Protein AF-A0A177WMD6-F1 (afdb_monomer_lite)

Structure (mmCIF, N/CA/C/O backbone):
data_AF-A0A177WMD6-F1
#
_entry.id   AF-A0A177WMD6-F1
#
loop_
_atom_site.group_PDB
_atom_site.id
_atom_site.type_symbol
_atom_site.label_atom_id
_atom_site.label_alt_id
_atom_site.label_comp_id
_atom_site.label_asym_id
_atom_site.label_entity_id
_atom_site.label_seq_id
_atom_site.pdbx_PDB_ins_code
_atom_site.Cartn_x
_atom_site.Cartn_y
_atom_site.Cartn_z
_atom_site.occupancy
_atom_site.B_iso_or_equiv
_atom_site.auth_seq_id
_atom_site.auth_comp_id
_atom_site.auth_asym_id
_atom_site.auth_atom_id
_atom_site.pdbx_PDB_model_num
ATOM 1 N N . MET A 1 1 ? -13.024 -10.983 -2.469 1.00 49.09 1 MET A N 1
ATOM 2 C CA . MET A 1 1 ? -13.766 -10.542 -3.675 1.00 49.09 1 MET A CA 1
ATOM 3 C C . MET A 1 1 ? -13.505 -11.535 -4.798 1.00 49.09 1 MET A C 1
ATOM 5 O O . MET A 1 1 ? -12.372 -11.980 -4.921 1.00 49.09 1 MET A O 1
ATOM 9 N N . LYS A 1 2 ? -14.526 -11.927 -5.572 1.00 46.75 2 LYS A N 1
ATOM 10 C CA . LYS A 1 2 ? -14.314 -12.697 -6.812 1.00 46.75 2 LYS A CA 1
ATOM 11 C C . LYS A 1 2 ? -13.627 -11.796 -7.847 1.00 46.75 2 LYS A C 1
ATOM 13 O O . LYS A 1 2 ? -13.802 -10.578 -7.788 1.00 46.75 2 LYS A O 1
ATOM 18 N N . GLU A 1 3 ? -12.845 -12.369 -8.758 1.00 55.56 3 GLU A N 1
ATOM 19 C CA . GLU A 1 3 ? -12.226 -11.603 -9.848 1.00 55.56 3 GLU A CA 1
ATOM 20 C C . GLU A 1 3 ? -13.311 -10.877 -10.658 1.00 55.56 3 GLU A C 1
ATOM 22 O O . GLU A 1 3 ? -14.312 -11.481 -11.033 1.00 55.56 3 GLU A O 1
ATOM 27 N N . GLY A 1 4 ? -13.154 -9.562 -10.843 1.00 63.62 4 GLY A N 1
ATOM 28 C CA . GLY A 1 4 ? -14.111 -8.710 -11.561 1.00 63.62 4 GLY A CA 1
ATOM 29 C C . GLY A 1 4 ? -15.148 -7.970 -10.704 1.00 63.62 4 GLY A C 1
ATOM 30 O O . GLY A 1 4 ? -15.787 -7.054 -11.217 1.00 63.62 4 GLY A O 1
ATOM 31 N N . ASN A 1 5 ? -15.297 -8.277 -9.408 1.00 78.19 5 ASN A N 1
ATOM 32 C CA . ASN A 1 5 ? -16.170 -7.480 -8.538 1.00 78.19 5 ASN A CA 1
ATOM 33 C C . ASN A 1 5 ? -15.537 -6.114 -8.247 1.00 78.19 5 ASN A C 1
ATOM 35 O O . ASN A 1 5 ? -14.421 -6.044 -7.729 1.00 78.19 5 ASN A O 1
ATOM 39 N N . LYS A 1 6 ? -16.281 -5.047 -8.551 1.00 85.94 6 LYS A N 1
ATOM 40 C CA . LYS A 1 6 ? -15.906 -3.662 -8.262 1.00 85.94 6 LYS A CA 1
ATOM 41 C C . LYS A 1 6 ? -16.641 -3.129 -7.036 1.00 85.94 6 LYS A C 1
ATOM 43 O O . LYS A 1 6 ? -17.746 -3.574 -6.733 1.00 85.94 6 LYS A O 1
ATOM 48 N N . THR A 1 7 ? -16.039 -2.156 -6.365 1.00 88.88 7 THR A N 1
ATOM 49 C CA . THR A 1 7 ? -16.688 -1.321 -5.346 1.00 88.88 7 THR A CA 1
ATOM 50 C C . THR A 1 7 ? -16.371 0.154 -5.607 1.00 88.88 7 THR A C 1
ATOM 52 O O . THR A 1 7 ? -15.474 0.452 -6.394 1.00 88.88 7 THR A O 1
ATOM 55 N N . ASN A 1 8 ? -17.119 1.060 -4.973 1.00 90.00 8 ASN A N 1
ATOM 56 C CA . ASN A 1 8 ? -17.054 2.510 -5.200 1.00 90.00 8 ASN A CA 1
ATOM 57 C C . ASN A 1 8 ? -16.850 3.310 -3.898 1.00 90.00 8 ASN A C 1
ATOM 59 O O . ASN A 1 8 ? -17.049 4.522 -3.884 1.00 90.00 8 ASN A O 1
ATOM 63 N N . THR A 1 9 ? -16.531 2.648 -2.784 1.00 88.00 9 THR A N 1
ATOM 64 C CA . THR A 1 9 ? -16.361 3.327 -1.494 1.00 88.00 9 THR A CA 1
ATOM 65 C C . THR A 1 9 ? -15.138 4.238 -1.534 1.00 88.00 9 THR A C 1
ATOM 67 O O . THR A 1 9 ? -14.037 3.797 -1.839 1.00 88.00 9 THR A O 1
ATOM 70 N N . PHE A 1 10 ? -15.304 5.508 -1.182 1.00 88.31 10 PHE A N 1
ATOM 71 C CA . PHE A 1 10 ? -14.168 6.402 -0.987 1.00 88.31 10 PHE A CA 1
ATOM 72 C C . PHE A 1 10 ? -13.636 6.231 0.440 1.00 88.31 10 PHE A C 1
ATOM 74 O O . PHE A 1 10 ? -14.252 6.700 1.396 1.00 88.31 10 PHE A O 1
ATOM 81 N N . CYS A 1 11 ? -12.530 5.507 0.602 1.00 86.56 11 CYS A N 1
ATOM 82 C CA . CYS A 1 11 ? -11.905 5.265 1.901 1.00 86.56 11 CYS A CA 1
ATOM 83 C C . CYS A 1 11 ? -10.399 5.017 1.767 1.00 86.56 11 CYS A C 1
ATOM 85 O O . CYS A 1 11 ? -9.949 4.471 0.761 1.00 86.56 11 CYS A O 1
ATOM 87 N N . GLY A 1 12 ? -9.651 5.360 2.815 1.00 84.75 12 GLY A N 1
ATOM 88 C CA . GLY A 1 12 ? -8.204 5.171 2.913 1.00 84.75 12 GLY A CA 1
ATOM 89 C C . GLY A 1 12 ? -7.499 6.438 3.389 1.00 84.75 12 GLY A C 1
ATOM 90 O O . GLY A 1 12 ? -8.099 7.512 3.445 1.00 84.75 12 GLY A O 1
ATOM 91 N N . THR A 1 13 ? -6.223 6.308 3.735 1.00 88.75 13 THR A N 1
ATOM 92 C CA . THR A 1 13 ? -5.382 7.454 4.091 1.00 88.75 13 THR A CA 1
ATOM 93 C C . THR A 1 13 ? -5.000 8.208 2.809 1.00 88.75 13 THR A C 1
ATOM 95 O O . THR A 1 13 ? -4.528 7.564 1.868 1.00 88.75 13 THR A O 1
ATOM 98 N N . PRO A 1 14 ? -5.201 9.540 2.731 1.00 91.38 14 PRO A N 1
ATOM 99 C CA . PRO A 1 14 ? -5.115 10.308 1.486 1.00 91.38 14 PRO A CA 1
ATOM 100 C C . PRO A 1 14 ? -3.868 10.071 0.622 1.00 91.38 14 PRO A C 1
ATOM 102 O O . PRO A 1 14 ? -3.990 9.981 -0.597 1.00 91.38 14 PRO A O 1
ATOM 105 N N . GLU A 1 15 ? -2.694 9.937 1.237 1.00 94.12 15 GLU A N 1
ATOM 106 C CA . GLU A 1 15 ? -1.408 9.751 0.546 1.00 94.12 15 GLU A CA 1
ATOM 107 C C . GLU A 1 15 ? -1.243 8.379 -0.131 1.00 94.12 15 GLU A C 1
ATOM 109 O O . GLU A 1 15 ? -0.452 8.244 -1.063 1.00 94.12 15 GLU A O 1
ATOM 114 N N . TYR A 1 16 ? -2.042 7.381 0.262 1.00 96.94 16 TYR A N 1
ATOM 115 C CA . TYR A 1 16 ? -1.990 6.012 -0.268 1.00 96.94 16 TYR A CA 1
ATOM 116 C C . TYR A 1 16 ? -3.111 5.689 -1.265 1.00 96.94 16 TYR A C 1
ATOM 118 O O . TYR A 1 16 ? -3.177 4.563 -1.771 1.00 96.94 16 TYR A O 1
ATOM 126 N N . LEU A 1 17 ? -4.008 6.643 -1.535 1.00 96.19 17 LEU A N 1
ATOM 127 C CA . LEU A 1 17 ? -5.160 6.436 -2.411 1.00 96.19 17 LEU A CA 1
ATOM 128 C C . LEU A 1 17 ? -4.738 6.289 -3.875 1.00 96.19 17 LEU A C 1
ATOM 130 O O . LEU A 1 17 ? -3.952 7.077 -4.404 1.00 96.19 17 LEU A O 1
ATOM 134 N N . ALA A 1 18 ? -5.316 5.292 -4.545 1.00 97.06 18 ALA A N 1
ATOM 135 C CA . ALA A 1 18 ? -5.116 5.076 -5.970 1.00 97.06 18 ALA A CA 1
ATOM 136 C C . ALA A 1 18 ? -5.887 6.113 -6.819 1.00 97.06 18 ALA A C 1
ATOM 138 O O . ALA A 1 18 ? -6.968 6.556 -6.410 1.00 97.06 18 ALA A O 1
ATOM 139 N N . PRO A 1 19 ? -5.399 6.464 -8.025 1.00 97.31 19 PRO A N 1
ATOM 140 C CA . PRO A 1 19 ? -6.033 7.441 -8.910 1.00 97.31 19 PRO A CA 1
ATOM 141 C C . PRO A 1 19 ? -7.500 7.131 -9.202 1.00 97.31 19 PRO A C 1
ATOM 143 O O . PRO A 1 19 ? -8.332 8.034 -9.167 1.00 97.31 19 PRO A O 1
ATOM 146 N N . GLU A 1 20 ? -7.831 5.857 -9.440 1.00 95.94 20 GLU A N 1
ATOM 147 C CA . GLU A 1 20 ? -9.196 5.416 -9.735 1.00 95.94 20 GLU A CA 1
ATOM 148 C C . GLU A 1 20 ? -10.169 5.630 -8.563 1.00 95.94 20 GLU A C 1
ATOM 150 O O . GLU A 1 20 ? -11.345 5.905 -8.794 1.00 95.94 20 GLU A O 1
ATOM 155 N N . VAL A 1 21 ? -9.682 5.584 -7.316 1.00 95.62 21 VAL A N 1
ATOM 156 C CA . VAL A 1 21 ? -10.492 5.869 -6.120 1.00 95.62 21 VAL A CA 1
ATOM 157 C C . VAL A 1 21 ? -10.782 7.368 -6.031 1.00 95.62 21 VAL A C 1
ATOM 159 O O . VAL A 1 21 ? -11.920 7.757 -5.777 1.00 95.62 21 VAL A O 1
ATOM 162 N N . LEU A 1 22 ? -9.781 8.214 -6.310 1.00 94.00 22 LEU A N 1
ATOM 163 C CA . LEU A 1 22 ? -9.916 9.677 -6.256 1.00 94.00 22 LEU A CA 1
ATOM 164 C C . LEU A 1 22 ? -10.934 10.229 -7.257 1.00 94.00 22 LEU A C 1
ATOM 166 O O . LEU A 1 22 ? -11.654 11.176 -6.955 1.00 94.00 22 LEU A O 1
ATOM 170 N N . ILE A 1 23 ? -11.013 9.625 -8.440 1.00 93.12 23 ILE A N 1
ATOM 171 C CA . ILE A 1 23 ? -11.957 10.022 -9.494 1.00 93.12 23 ILE A CA 1
ATOM 172 C C . ILE A 1 23 ? -13.306 9.292 -9.400 1.00 93.12 23 ILE A C 1
ATOM 174 O O . ILE A 1 23 ? -14.134 9.420 -10.302 1.00 93.12 23 ILE A O 1
ATOM 178 N N . GLY A 1 24 ? -13.534 8.515 -8.334 1.00 89.62 24 GLY A N 1
ATOM 179 C CA . GLY A 1 24 ? -14.797 7.814 -8.088 1.00 89.62 24 GLY A CA 1
ATOM 180 C C . GLY A 1 24 ? -15.099 6.689 -9.083 1.00 89.62 24 GLY A C 1
ATOM 181 O O . GLY A 1 24 ? -16.264 6.344 -9.290 1.00 89.62 24 GLY A O 1
ATOM 182 N N . GLN A 1 25 ? -14.078 6.122 -9.728 1.00 88.50 25 GLN A N 1
ATOM 183 C CA . GLN A 1 25 ? -14.252 4.966 -10.599 1.00 88.50 25 GLN A CA 1
ATOM 184 C C . GLN A 1 25 ? -14.363 3.685 -9.774 1.00 88.50 25 GLN A C 1
ATOM 186 O O . GLN A 1 25 ? -13.668 3.493 -8.779 1.00 88.50 25 GLN A O 1
ATOM 191 N N . GLY A 1 26 ? -15.211 2.763 -10.232 1.00 88.75 26 GLY A N 1
ATOM 192 C CA . GLY A 1 26 ? -15.308 1.451 -9.606 1.00 88.75 26 GLY A CA 1
ATOM 193 C C . GLY A 1 26 ? -14.000 0.679 -9.723 1.00 88.75 26 GLY A C 1
ATOM 194 O O . GLY A 1 26 ? -13.523 0.413 -10.836 1.00 88.75 26 GLY A O 1
ATOM 195 N N . TYR A 1 27 ? -13.461 0.289 -8.572 1.00 89.19 27 TYR A N 1
ATOM 196 C CA . TYR A 1 27 ? -12.124 -0.270 -8.430 1.00 89.19 27 TYR A CA 1
ATOM 197 C C . TYR A 1 27 ? -12.148 -1.716 -7.923 1.00 89.19 27 TYR A C 1
ATOM 199 O O . TYR A 1 27 ? -13.158 -2.207 -7.417 1.00 89.19 27 TYR A O 1
ATOM 207 N N . THR A 1 28 ? -11.030 -2.420 -8.107 1.00 90.44 28 THR A N 1
ATOM 208 C CA . THR A 1 28 ? -10.853 -3.835 -7.734 1.00 90.44 28 THR A CA 1
ATOM 209 C C . THR A 1 28 ? -9.658 -3.990 -6.786 1.00 90.44 28 THR A C 1
ATOM 211 O O . THR A 1 28 ? -9.125 -2.996 -6.305 1.00 90.44 28 THR A O 1
ATOM 214 N N . LYS A 1 29 ? -9.172 -5.223 -6.576 1.00 90.50 29 LYS A N 1
ATOM 215 C CA . LYS A 1 29 ? -7.923 -5.530 -5.846 1.00 90.50 29 LYS A CA 1
ATOM 216 C C . LYS A 1 29 ? -6.676 -4.784 -6.361 1.00 90.50 29 LYS A C 1
ATOM 218 O O . LYS A 1 29 ? -5.659 -4.759 -5.684 1.00 90.50 29 LYS A O 1
ATOM 223 N N . SER A 1 30 ? -6.728 -4.193 -7.558 1.00 92.94 30 SER A N 1
ATOM 224 C CA . SER A 1 30 ? -5.627 -3.415 -8.146 1.00 92.94 30 SER A CA 1
ATOM 225 C C . SER A 1 30 ? -5.218 -2.191 -7.322 1.00 92.94 30 SER A C 1
ATOM 227 O O . SER A 1 30 ? -4.077 -1.744 -7.449 1.00 92.94 30 SER A O 1
ATOM 229 N N . VAL A 1 31 ? -6.118 -1.636 -6.500 1.00 95.81 31 VAL A N 1
ATOM 230 C CA . VAL A 1 31 ? -5.804 -0.482 -5.637 1.00 95.81 31 VAL A CA 1
ATOM 231 C C . VAL A 1 31 ? -4.780 -0.841 -4.565 1.00 95.81 31 VAL A C 1
ATOM 233 O O . VAL A 1 31 ? -3.911 -0.031 -4.270 1.00 95.81 31 VAL A O 1
ATOM 236 N N . ASP A 1 32 ? -4.791 -2.086 -4.079 1.00 96.44 32 ASP A N 1
ATOM 237 C CA . ASP A 1 32 ? -3.835 -2.554 -3.072 1.00 96.44 32 ASP A CA 1
ATOM 238 C C . ASP A 1 32 ? -2.403 -2.574 -3.631 1.00 96.44 32 ASP A C 1
ATOM 240 O O . ASP A 1 32 ? -1.443 -2.303 -2.913 1.00 96.44 32 ASP A O 1
ATOM 244 N N . TRP A 1 33 ? -2.239 -2.836 -4.934 1.00 98.00 33 TRP A N 1
ATOM 245 C CA . TRP A 1 33 ? -0.929 -2.776 -5.593 1.00 98.00 33 TRP A CA 1
ATOM 246 C C . TRP A 1 33 ? -0.409 -1.353 -5.766 1.00 98.00 33 TRP A C 1
ATOM 248 O O . TRP A 1 33 ? 0.799 -1.139 -5.682 1.00 98.00 33 TRP A O 1
ATOM 258 N N . TRP A 1 34 ? -1.305 -0.380 -5.950 1.00 98.19 34 TRP A N 1
ATOM 259 C CA . TRP A 1 34 ? -0.921 1.028 -5.902 1.00 98.19 34 TRP A CA 1
ATOM 260 C C . TRP A 1 34 ? -0.428 1.394 -4.503 1.00 98.19 34 TRP A C 1
ATOM 262 O O . TRP A 1 34 ? 0.677 1.908 -4.361 1.00 98.19 34 TRP A O 1
ATOM 272 N N . THR A 1 35 ? -1.203 1.060 -3.467 1.00 98.06 35 THR A N 1
ATOM 273 C CA . THR A 1 35 ? -0.831 1.317 -2.070 1.00 98.06 35 THR A CA 1
ATOM 274 C C . THR A 1 35 ? 0.485 0.634 -1.692 1.00 98.06 35 THR A C 1
ATOM 276 O O . THR A 1 35 ? 1.324 1.259 -1.048 1.00 98.06 35 THR A O 1
ATOM 279 N N . LEU A 1 36 ? 0.728 -0.597 -2.157 1.00 98.25 36 LEU A N 1
ATOM 280 C CA . LEU A 1 36 ? 2.027 -1.263 -2.014 1.00 98.25 36 LEU A CA 1
ATOM 281 C C . LEU A 1 36 ? 3.160 -0.450 -2.658 1.00 98.25 36 LEU A C 1
ATOM 283 O O . LEU A 1 36 ? 4.234 -0.340 -2.074 1.00 98.25 36 LEU A O 1
ATOM 287 N N . GLY A 1 37 ? 2.930 0.111 -3.847 1.00 98.50 37 GLY A N 1
ATOM 288 C CA . GLY A 1 37 ? 3.886 0.988 -4.521 1.00 98.50 37 GLY A CA 1
ATOM 289 C C . GLY A 1 37 ? 4.188 2.259 -3.725 1.00 98.50 37 GLY A C 1
ATOM 290 O O . GLY A 1 37 ? 5.353 2.624 -3.602 1.00 98.50 37 GLY A O 1
ATOM 291 N N . ILE A 1 38 ? 3.165 2.899 -3.146 1.00 98.44 38 ILE A N 1
ATOM 292 C CA . ILE A 1 38 ? 3.332 4.092 -2.300 1.00 98.44 38 ILE A CA 1
ATOM 293 C C . ILE A 1 38 ? 4.159 3.751 -1.055 1.00 98.44 38 ILE A C 1
ATOM 295 O O . ILE A 1 38 ? 5.169 4.401 -0.804 1.00 98.44 38 ILE A O 1
ATOM 299 N N . LEU A 1 39 ? 3.787 2.687 -0.335 1.00 98.19 39 LEU A N 1
ATOM 300 C CA . LEU A 1 39 ? 4.487 2.246 0.874 1.00 98.19 39 LEU A CA 1
ATOM 301 C C . LEU A 1 39 ? 5.945 1.857 0.580 1.00 98.19 39 LEU A C 1
ATOM 303 O O . LEU A 1 39 ? 6.854 2.189 1.334 1.00 98.19 39 LEU A O 1
ATOM 307 N N . LEU A 1 40 ? 6.193 1.157 -0.531 1.00 97.94 40 LEU A N 1
ATOM 308 C CA . LEU A 1 40 ? 7.551 0.795 -0.929 1.00 97.94 40 LEU A CA 1
ATOM 309 C C . LEU A 1 40 ? 8.389 2.031 -1.278 1.00 97.94 40 LEU A C 1
ATOM 311 O O . LEU A 1 40 ? 9.557 2.091 -0.903 1.00 97.94 40 LEU A O 1
ATOM 315 N N . TYR A 1 41 ? 7.804 3.012 -1.967 1.00 98.12 41 TYR A N 1
ATOM 316 C CA . TYR A 1 41 ? 8.477 4.275 -2.260 1.00 98.12 41 TYR A CA 1
ATOM 317 C C . TYR A 1 41 ? 8.861 5.011 -0.969 1.00 98.12 41 TYR A C 1
ATOM 319 O O . TYR A 1 41 ? 9.984 5.499 -0.841 1.00 98.12 41 TYR A O 1
ATOM 327 N N . GLU A 1 42 ? 7.953 5.063 0.001 1.00 97.12 42 GLU A N 1
ATOM 328 C CA . GLU A 1 42 ? 8.181 5.709 1.293 1.00 97.12 42 GLU A CA 1
ATOM 329 C C . GLU A 1 42 ? 9.260 4.998 2.115 1.00 97.12 42 GLU A C 1
ATOM 331 O O . GLU A 1 42 ? 10.156 5.654 2.632 1.00 97.12 42 GLU A O 1
ATOM 336 N N . MET A 1 43 ? 9.275 3.661 2.153 1.00 96.38 43 MET A N 1
ATOM 337 C CA . MET A 1 43 ? 10.357 2.917 2.815 1.00 96.38 43 MET A CA 1
ATOM 338 C C . MET A 1 43 ? 11.738 3.183 2.193 1.00 96.38 43 MET A C 1
ATOM 340 O O . MET A 1 43 ? 12.747 3.080 2.887 1.00 96.38 43 MET A O 1
ATOM 344 N N . LEU A 1 44 ? 11.796 3.494 0.892 1.00 95.81 44 LEU A N 1
ATOM 345 C CA . LEU A 1 44 ? 13.049 3.737 0.169 1.00 95.81 44 LEU A CA 1
ATOM 346 C C . LEU A 1 44 ? 13.494 5.206 0.183 1.00 95.81 44 LEU A C 1
ATOM 348 O O . LEU A 1 44 ? 14.682 5.468 0.025 1.00 95.81 44 LEU A O 1
ATOM 352 N N . SER A 1 45 ? 12.567 6.155 0.332 1.00 94.62 45 SER A N 1
ATOM 353 C CA . SER A 1 45 ? 12.851 7.597 0.208 1.00 94.62 45 SER A CA 1
ATOM 354 C C . SER A 1 45 ? 12.523 8.425 1.456 1.00 94.62 45 SER A C 1
ATOM 356 O O . SER A 1 45 ? 12.917 9.586 1.538 1.00 94.62 45 SER A O 1
ATOM 358 N N . GLY A 1 46 ? 11.813 7.845 2.424 1.00 94.56 46 GLY A N 1
ATOM 359 C CA . GLY A 1 46 ? 11.380 8.478 3.669 1.00 94.56 46 GLY A CA 1
ATOM 360 C C . GLY A 1 46 ? 10.061 9.254 3.591 1.00 94.56 46 GLY A C 1
ATOM 361 O O . GLY A 1 46 ? 9.553 9.641 4.638 1.00 94.56 46 GLY A O 1
ATOM 362 N N . LEU A 1 47 ? 9.501 9.490 2.397 1.00 94.12 47 LEU A N 1
ATOM 363 C CA . LEU A 1 47 ? 8.220 10.187 2.211 1.00 94.12 47 LEU A CA 1
ATOM 364 C C . LEU A 1 47 ? 7.410 9.586 1.051 1.00 94.12 47 LEU A C 1
ATOM 366 O O . LEU A 1 47 ? 8.002 9.097 0.088 1.00 94.12 47 LEU A O 1
ATOM 370 N N . PRO A 1 48 ? 6.067 9.676 1.064 1.00 96.56 48 PRO A N 1
ATOM 371 C CA . PRO A 1 48 ? 5.246 9.301 -0.086 1.00 96.56 48 PRO A CA 1
ATOM 372 C C . PRO A 1 48 ? 5.578 10.134 -1.346 1.00 96.56 48 PRO A C 1
ATOM 374 O O . PRO A 1 48 ? 5.854 11.333 -1.247 1.00 96.56 48 PRO A O 1
ATOM 377 N N . PRO A 1 49 ? 5.480 9.563 -2.564 1.00 96.88 49 PRO A N 1
ATOM 378 C CA . PRO A 1 49 ? 5.965 10.202 -3.796 1.00 96.88 49 PRO A CA 1
ATOM 379 C C . PRO A 1 49 ? 5.191 11.461 -4.206 1.00 96.88 49 PRO A C 1
ATOM 381 O O . PRO A 1 49 ? 5.722 12.317 -4.913 1.00 96.88 49 PRO A O 1
ATOM 384 N N . PHE A 1 50 ? 3.931 11.575 -3.782 1.00 97.50 50 PHE A N 1
ATOM 385 C CA . PHE A 1 50 ? 3.032 12.676 -4.139 1.00 97.50 50 PHE A CA 1
ATOM 386 C C . PHE A 1 50 ? 2.639 13.536 -2.933 1.00 97.50 50 PHE A C 1
ATOM 388 O O . PHE A 1 50 ? 1.670 14.290 -3.022 1.00 97.50 50 PHE A O 1
ATOM 395 N N . TYR A 1 51 ? 3.377 13.426 -1.825 1.00 95.75 51 TYR A N 1
ATOM 396 C CA . TYR A 1 51 ? 3.047 14.088 -0.568 1.00 95.75 51 TYR A CA 1
ATOM 397 C C . TYR A 1 51 ? 2.913 15.614 -0.716 1.00 95.75 51 TYR A C 1
ATOM 399 O O . TYR A 1 51 ? 3.645 16.276 -1.469 1.00 95.75 51 TYR A O 1
ATOM 407 N N . ASP A 1 52 ? 1.940 16.167 0.000 1.00 96.88 52 ASP A N 1
ATOM 408 C CA . ASP A 1 52 ? 1.722 17.597 0.192 1.00 96.88 52 ASP A CA 1
ATOM 409 C C . ASP A 1 52 ? 0.879 17.805 1.455 1.00 96.88 52 ASP A C 1
ATOM 411 O O . ASP A 1 52 ? -0.039 17.026 1.712 1.00 96.88 52 ASP A O 1
ATOM 415 N N . GLU A 1 53 ? 1.135 18.878 2.203 1.00 95.50 53 GLU A N 1
ATOM 416 C CA . GLU A 1 53 ? 0.313 19.245 3.365 1.00 95.50 53 GLU A CA 1
ATOM 417 C C . GLU A 1 53 ? -1.124 19.600 2.954 1.00 95.50 53 GLU A C 1
ATOM 419 O O . GLU A 1 53 ? -2.077 19.382 3.704 1.00 95.50 53 GLU A O 1
ATOM 424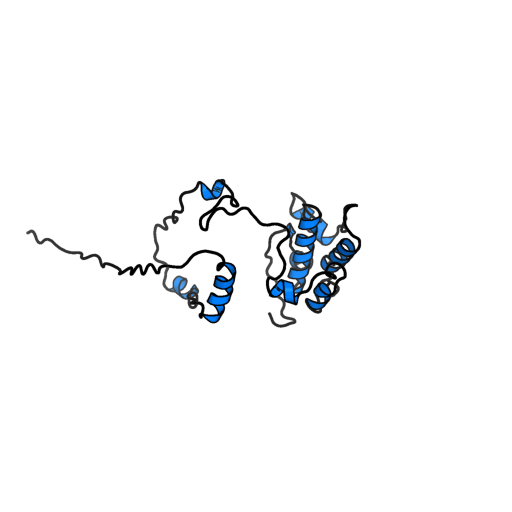 N N . ASN A 1 54 ? -1.309 20.133 1.741 1.00 96.94 54 ASN A N 1
ATOM 425 C CA . ASN A 1 54 ? -2.625 20.406 1.194 1.00 96.94 54 ASN A CA 1
ATOM 426 C C . ASN A 1 54 ? -3.152 19.189 0.428 1.00 96.94 54 ASN A C 1
ATOM 428 O O . ASN A 1 54 ? -2.704 18.868 -0.676 1.00 96.94 54 ASN A O 1
ATOM 432 N N . THR A 1 55 ? -4.204 18.573 0.963 1.00 95.56 55 THR A N 1
ATOM 433 C CA . THR A 1 55 ? -4.825 17.377 0.383 1.00 95.56 55 THR A CA 1
ATOM 434 C C . THR A 1 55 ? -5.269 17.558 -1.073 1.00 95.56 55 THR A C 1
ATOM 436 O O . THR A 1 55 ? -5.110 16.643 -1.876 1.00 95.56 55 THR A O 1
ATOM 439 N N . ASN A 1 56 ? -5.762 18.738 -1.467 1.00 95.69 56 ASN A N 1
ATOM 440 C CA . ASN A 1 56 ? -6.167 18.986 -2.856 1.00 95.69 56 ASN A CA 1
ATOM 441 C C . ASN A 1 56 ? -4.959 19.038 -3.802 1.00 95.69 56 ASN A C 1
ATOM 443 O O . ASN A 1 56 ? -5.034 18.553 -4.934 1.00 95.69 56 ASN A O 1
ATOM 447 N N . ILE A 1 57 ? -3.835 19.600 -3.342 1.00 97.44 57 ILE A N 1
ATOM 448 C CA . ILE A 1 57 ? -2.583 19.607 -4.107 1.00 97.44 57 ILE A CA 1
ATOM 449 C C . ILE A 1 57 ? -2.044 18.181 -4.218 1.00 97.44 57 ILE A C 1
ATOM 451 O O . ILE A 1 57 ? -1.673 17.769 -5.316 1.00 97.44 57 ILE A O 1
ATOM 455 N N . MET A 1 58 ? -2.066 17.409 -3.130 1.00 97.50 58 MET A N 1
ATOM 456 C CA . MET A 1 58 ? -1.689 15.995 -3.137 1.00 97.50 58 MET A CA 1
ATOM 457 C C . MET A 1 58 ? -2.544 15.182 -4.118 1.00 97.50 58 MET A C 1
ATOM 459 O O . MET A 1 58 ? -2.002 14.440 -4.931 1.00 97.50 58 MET A O 1
ATOM 463 N N . TYR A 1 59 ? -3.866 15.368 -4.142 1.00 97.19 59 TYR A N 1
ATOM 464 C CA . TYR A 1 59 ? -4.735 14.694 -5.115 1.00 97.19 59 TYR A CA 1
ATOM 465 C C . TYR A 1 59 ? -4.395 15.071 -6.557 1.00 97.19 59 TYR A C 1
ATOM 467 O O . TYR A 1 59 ? -4.294 14.194 -7.415 1.00 97.19 59 TYR A O 1
ATOM 475 N N . ARG A 1 60 ? -4.136 16.355 -6.836 1.00 97.75 60 ARG A N 1
ATOM 476 C CA . ARG A 1 60 ? -3.654 16.793 -8.155 1.00 97.75 60 ARG A CA 1
ATOM 477 C C . ARG A 1 60 ? -2.340 16.092 -8.523 1.00 97.75 60 ARG A C 1
ATOM 479 O O . ARG A 1 60 ? -2.231 15.577 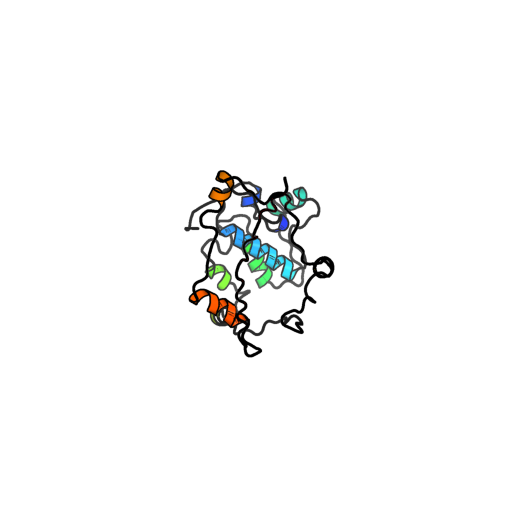-9.634 1.00 97.75 60 ARG A O 1
ATOM 486 N N . LYS A 1 61 ? -1.377 16.029 -7.595 1.00 97.88 61 LYS A N 1
ATOM 487 C CA . LYS A 1 61 ? -0.090 15.338 -7.779 1.00 97.88 61 LYS A CA 1
ATOM 488 C C . LYS A 1 61 ? -0.294 13.853 -8.095 1.00 97.88 61 LYS A C 1
ATOM 490 O O . LYS A 1 61 ? 0.226 13.371 -9.098 1.00 97.88 61 LYS A O 1
ATOM 495 N N . ILE A 1 62 ? -1.125 13.152 -7.318 1.00 97.81 62 ILE A N 1
ATOM 496 C CA . ILE A 1 62 ? -1.466 11.736 -7.544 1.00 97.81 62 ILE A CA 1
ATOM 497 C C . ILE A 1 62 ? -2.038 11.529 -8.949 1.00 97.81 62 ILE A C 1
ATOM 499 O O . ILE A 1 62 ? -1.680 10.563 -9.620 1.00 97.81 62 ILE A O 1
ATOM 503 N N . LEU A 1 63 ? -2.878 12.439 -9.438 1.00 97.19 63 LEU A N 1
ATOM 504 C CA . LEU A 1 63 ? -3.518 12.306 -10.747 1.00 97.19 63 LEU A CA 1
ATOM 505 C C . LEU A 1 63 ? -2.621 12.701 -11.929 1.00 97.19 63 LEU A C 1
ATOM 507 O O . LEU A 1 63 ? -2.820 12.168 -13.019 1.00 97.19 63 LEU A O 1
ATOM 511 N N . GLN A 1 64 ? -1.666 13.617 -11.743 1.00 96.69 64 GLN A N 1
ATOM 512 C CA . GLN A 1 64 ? -1.016 14.307 -12.867 1.00 96.69 64 GLN A CA 1
ATOM 513 C C . GLN A 1 64 ? 0.511 14.311 -12.837 1.00 96.69 64 GLN A C 1
ATOM 515 O O . GLN A 1 64 ? 1.123 14.260 -13.900 1.00 96.69 64 GLN A O 1
ATOM 520 N N . ASP A 1 65 ? 1.135 14.393 -11.663 1.00 97.44 65 ASP A N 1
ATOM 521 C CA . ASP A 1 65 ? 2.574 14.647 -11.587 1.00 97.44 65 ASP A CA 1
ATOM 522 C C . ASP A 1 65 ? 3.380 13.391 -11.949 1.00 97.44 65 ASP A C 1
ATOM 524 O O . ASP A 1 65 ? 2.969 12.249 -11.720 1.00 97.44 65 ASP A O 1
ATOM 528 N N . GLU A 1 66 ? 4.554 13.585 -12.535 1.00 96.44 66 GLU A N 1
ATOM 529 C CA . GLU A 1 66 ? 5.461 12.479 -12.824 1.00 96.44 66 GLU A CA 1
ATOM 530 C C . GLU A 1 66 ? 6.078 11.926 -11.537 1.00 96.44 66 GLU A C 1
ATOM 532 O O . GLU A 1 66 ? 6.375 12.666 -10.596 1.00 96.44 66 GLU A O 1
ATOM 537 N N . LEU A 1 67 ? 6.283 10.608 -11.510 1.00 95.69 67 LEU A N 1
ATOM 538 C CA . LEU A 1 67 ? 6.984 9.947 -10.420 1.00 95.69 67 LEU A CA 1
ATOM 539 C C . LEU A 1 67 ? 8.471 10.306 -10.497 1.00 95.69 67 LEU A C 1
ATOM 541 O O . LEU A 1 67 ? 9.124 10.053 -11.510 1.00 95.69 67 LEU A O 1
ATOM 545 N N . LYS A 1 68 ? 8.993 10.900 -9.427 1.00 95.81 68 LYS A N 1
ATOM 546 C CA . LYS A 1 68 ? 10.404 11.276 -9.300 1.00 95.81 68 LYS A CA 1
ATOM 547 C C . LYS A 1 68 ? 11.131 10.249 -8.448 1.00 95.81 68 LYS A C 1
ATOM 549 O O . LYS A 1 68 ? 10.520 9.641 -7.582 1.00 95.81 68 LYS A O 1
ATOM 554 N N . PHE A 1 69 ? 12.424 10.082 -8.682 1.00 95.38 69 PHE A N 1
ATOM 555 C CA . PHE A 1 69 ? 13.270 9.154 -7.940 1.00 95.38 69 PHE A CA 1
ATOM 556 C C . PHE A 1 69 ? 14.534 9.878 -7.481 1.00 95.38 69 PHE A C 1
ATOM 558 O O . PHE A 1 69 ? 15.015 10.766 -8.184 1.00 95.38 69 PHE A O 1
ATOM 565 N N . GLY A 1 70 ? 15.042 9.518 -6.302 1.00 91.19 70 GLY A N 1
ATOM 566 C CA . GLY A 1 70 ? 16.352 9.974 -5.838 1.00 91.19 70 GLY A CA 1
ATOM 567 C C . GLY A 1 70 ? 17.489 9.207 -6.516 1.00 91.19 70 GLY A C 1
ATOM 568 O O . GLY A 1 70 ? 17.284 8.089 -6.992 1.00 91.19 70 GLY A O 1
ATOM 569 N N . ASP A 1 71 ? 18.686 9.793 -6.514 1.00 89.44 71 ASP A N 1
ATOM 570 C CA . ASP A 1 71 ? 19.870 9.236 -7.188 1.00 89.44 71 ASP A CA 1
ATOM 571 C C . ASP A 1 71 ? 20.333 7.892 -6.593 1.00 89.44 71 ASP A C 1
ATOM 573 O O . ASP A 1 71 ? 20.922 7.070 -7.294 1.00 89.44 71 ASP A O 1
ATOM 577 N N . ASP A 1 72 ? 20.018 7.634 -5.321 1.00 91.19 72 ASP A N 1
ATOM 578 C CA . ASP A 1 72 ? 20.423 6.420 -4.601 1.00 91.19 72 ASP A CA 1
ATOM 579 C C . ASP A 1 72 ? 19.515 5.205 -4.876 1.00 91.19 72 ASP A C 1
ATOM 581 O O . ASP A 1 72 ? 19.771 4.099 -4.390 1.00 91.19 72 ASP A O 1
ATOM 585 N N . MET A 1 73 ? 18.428 5.378 -5.635 1.00 95.44 73 MET A N 1
ATOM 586 C CA . MET A 1 73 ? 17.470 4.303 -5.868 1.00 95.44 73 MET A CA 1
ATOM 587 C C . MET A 1 73 ? 17.950 3.345 -6.965 1.00 95.44 73 MET A C 1
ATOM 589 O O . MET A 1 73 ? 18.287 3.752 -8.076 1.00 95.44 73 MET A O 1
ATOM 593 N N . SER A 1 74 ? 17.939 2.039 -6.676 1.00 97.00 74 SER A N 1
ATOM 594 C CA . SER A 1 74 ? 18.403 1.038 -7.639 1.00 97.00 74 SER A CA 1
ATOM 595 C C . SER A 1 74 ? 17.517 0.984 -8.898 1.00 97.00 74 SER A C 1
ATOM 597 O O . SER A 1 74 ? 16.300 1.189 -8.808 1.00 97.00 74 SER A O 1
ATOM 599 N N . PRO A 1 75 ? 18.074 0.635 -10.075 1.00 97.81 75 PRO A N 1
ATOM 600 C CA . PRO A 1 75 ? 17.294 0.522 -11.310 1.00 97.81 75 PRO A CA 1
ATOM 601 C C . PRO A 1 75 ? 16.107 -0.445 -11.203 1.00 97.81 75 PRO A C 1
ATOM 603 O O . PRO A 1 75 ? 15.038 -0.177 -11.751 1.00 97.81 75 PRO A O 1
ATOM 606 N N . ASP A 1 76 ? 16.267 -1.545 -10.462 1.00 98.19 76 ASP A N 1
ATOM 607 C CA . ASP A 1 76 ? 15.194 -2.517 -10.237 1.00 98.19 76 ASP A CA 1
ATOM 608 C C . ASP A 1 76 ? 14.078 -1.959 -9.347 1.00 98.19 76 ASP A C 1
ATOM 610 O O . ASP A 1 76 ? 12.905 -2.253 -9.586 1.00 98.19 76 ASP A O 1
ATOM 614 N N . ALA A 1 77 ? 14.415 -1.136 -8.348 1.00 98.06 77 ALA A N 1
ATOM 615 C CA . ALA A 1 77 ? 13.431 -0.459 -7.507 1.00 98.06 77 ALA A CA 1
ATOM 616 C C . ALA A 1 77 ? 12.645 0.584 -8.311 1.00 98.06 77 ALA A C 1
ATOM 618 O O . ALA A 1 77 ? 11.414 0.572 -8.286 1.00 98.06 77 ALA A O 1
ATOM 619 N N . ILE A 1 78 ? 13.344 1.411 -9.097 1.00 98.25 78 ILE A N 1
ATOM 620 C CA . ILE A 1 78 ? 12.730 2.378 -10.019 1.00 98.25 78 ILE A CA 1
ATOM 621 C C . ILE A 1 78 ? 11.769 1.652 -10.967 1.00 98.25 78 ILE A C 1
ATOM 623 O O . ILE A 1 78 ? 10.605 2.030 -11.087 1.00 98.25 78 ILE A O 1
ATOM 627 N N . ASN A 1 79 ? 12.217 0.555 -11.591 1.00 98.50 79 ASN A N 1
ATOM 628 C CA . ASN A 1 79 ? 11.391 -0.213 -12.519 1.00 98.50 79 ASN A CA 1
ATOM 629 C C . ASN A 1 79 ? 10.140 -0.803 -11.851 1.00 98.50 79 ASN A C 1
ATOM 631 O O . ASN A 1 79 ? 9.052 -0.741 -12.428 1.00 98.50 79 ASN A O 1
ATOM 635 N N . LEU A 1 80 ? 10.286 -1.354 -10.643 1.00 98.62 80 LEU A N 1
ATOM 636 C CA . LEU A 1 80 ? 9.174 -1.907 -9.875 1.00 98.62 80 LEU A CA 1
ATOM 637 C C . LEU A 1 80 ? 8.139 -0.822 -9.555 1.00 98.62 80 LEU A C 1
ATOM 639 O O . LEU A 1 80 ? 6.949 -0.999 -9.824 1.00 98.62 80 LEU A O 1
ATOM 643 N N . LEU A 1 81 ? 8.600 0.306 -9.013 1.00 98.56 81 LEU A N 1
ATOM 644 C CA . LEU A 1 81 ? 7.757 1.422 -8.595 1.00 98.56 81 LEU A CA 1
ATOM 645 C C . LEU A 1 81 ? 7.038 2.063 -9.779 1.00 98.56 81 LEU A C 1
ATOM 647 O O . LEU A 1 81 ? 5.833 2.274 -9.694 1.00 98.56 81 LEU A O 1
ATOM 651 N N . SER A 1 82 ? 7.713 2.281 -10.912 1.00 98.25 82 SER A N 1
ATOM 652 C CA . SER A 1 82 ? 7.068 2.792 -12.129 1.00 98.25 82 SER A CA 1
ATOM 653 C C . SER A 1 82 ? 5.923 1.898 -12.617 1.00 98.25 82 SER A C 1
ATOM 655 O O . SER A 1 82 ? 4.942 2.404 -13.157 1.00 98.25 82 SER A O 1
ATOM 657 N N . LYS A 1 83 ? 6.019 0.573 -12.433 1.00 98.38 83 LYS A N 1
ATOM 658 C CA . LYS A 1 83 ? 4.965 -0.364 -12.853 1.00 98.38 83 LYS A CA 1
ATOM 659 C C . LYS A 1 83 ? 3.847 -0.525 -11.814 1.00 98.38 83 LYS A C 1
ATOM 661 O O . LYS A 1 83 ? 2.693 -0.709 -12.203 1.00 98.38 83 LYS A O 1
ATOM 666 N N . LEU A 1 84 ? 4.159 -0.468 -10.516 1.00 98.50 84 LEU A N 1
ATOM 667 C CA . LEU A 1 84 ? 3.162 -0.486 -9.431 1.00 98.50 84 LEU A CA 1
ATOM 668 C C . LEU A 1 84 ? 2.365 0.824 -9.367 1.00 98.50 84 LEU A C 1
ATOM 670 O O . LEU A 1 84 ? 1.155 0.803 -9.166 1.00 98.50 84 LEU A O 1
ATOM 674 N N . LEU A 1 85 ? 3.025 1.959 -9.598 1.00 98.38 85 LEU A N 1
ATOM 675 C CA . LEU A 1 85 ? 2.429 3.298 -9.603 1.00 98.38 85 LEU A CA 1
ATOM 676 C C . LEU A 1 85 ? 1.958 3.716 -11.003 1.00 98.38 85 LEU A C 1
ATOM 678 O O . LEU A 1 85 ? 1.917 4.898 -11.348 1.00 98.38 85 LEU A O 1
ATOM 682 N N . ASN A 1 86 ? 1.557 2.736 -11.816 1.00 98.12 86 ASN A N 1
ATOM 683 C CA . ASN A 1 86 ? 0.860 3.002 -13.064 1.00 98.12 86 ASN A CA 1
ATOM 684 C C . ASN A 1 86 ? -0.581 3.439 -12.761 1.00 98.12 86 ASN A C 1
ATOM 686 O O . ASN A 1 86 ? -1.335 2.748 -12.065 1.00 98.12 86 ASN A O 1
ATOM 690 N N . ARG A 1 87 ? -0.965 4.604 -13.286 1.00 97.25 87 ARG A N 1
ATOM 691 C CA . ARG A 1 87 ? -2.304 5.177 -13.099 1.00 97.25 87 ARG A CA 1
ATOM 692 C C . ARG A 1 87 ? -3.384 4.364 -13.801 1.00 97.25 87 ARG A C 1
ATOM 694 O O . ARG A 1 87 ? -4.502 4.300 -13.302 1.00 97.25 87 ARG A O 1
ATOM 701 N N . ASP A 1 88 ? -3.046 3.704 -14.906 1.00 96.38 88 ASP A N 1
ATOM 702 C CA . ASP A 1 88 ? -3.938 2.730 -15.519 1.00 96.38 88 ASP A CA 1
ATOM 703 C C . ASP A 1 88 ? -3.928 1.433 -14.700 1.00 96.38 88 ASP A C 1
ATOM 705 O O . ASP A 1 88 ? -2.985 0.643 -14.745 1.00 96.38 88 ASP A O 1
ATOM 709 N N . SER A 1 89 ? -5.015 1.215 -13.958 1.00 95.56 89 SER A N 1
ATOM 710 C CA . SER A 1 89 ? -5.214 0.027 -13.124 1.00 95.56 89 SER A CA 1
ATOM 711 C C . SER A 1 89 ? -5.128 -1.305 -13.885 1.00 95.56 89 SER A C 1
ATOM 713 O O . SER A 1 89 ? -4.773 -2.311 -13.275 1.00 95.56 89 SER A O 1
ATOM 715 N N . ALA A 1 90 ? -5.421 -1.331 -15.192 1.00 94.12 90 ALA A N 1
ATOM 716 C CA . ALA A 1 90 ? -5.356 -2.544 -16.009 1.00 94.12 90 ALA A CA 1
ATOM 717 C C . ALA A 1 90 ? -3.926 -2.856 -16.477 1.00 94.12 90 ALA A C 1
ATOM 719 O O . ALA A 1 90 ? -3.570 -4.023 -16.635 1.00 94.12 90 ALA A O 1
ATOM 720 N N . ALA A 1 91 ? -3.102 -1.822 -16.666 1.00 96.25 91 ALA A N 1
ATOM 721 C CA . ALA A 1 91 ? -1.687 -1.938 -17.021 1.00 96.25 91 ALA A CA 1
ATOM 722 C C . ALA A 1 91 ? -0.751 -1.946 -15.795 1.00 96.25 91 ALA A C 1
ATOM 724 O O . ALA A 1 91 ? 0.471 -2.043 -15.939 1.00 96.25 91 ALA A O 1
ATOM 725 N N . ARG A 1 92 ? -1.307 -1.813 -14.586 1.00 97.81 92 ARG A N 1
ATOM 726 C CA . ARG A 1 92 ? -0.571 -1.829 -13.320 1.00 97.81 92 ARG A CA 1
ATOM 727 C C . ARG A 1 92 ? -0.018 -3.219 -13.024 1.00 97.81 92 ARG A C 1
ATOM 729 O O . ARG A 1 92 ? -0.716 -4.221 -13.169 1.00 97.81 92 ARG A O 1
ATOM 736 N N . LEU A 1 93 ? 1.224 -3.281 -12.547 1.00 98.06 93 LEU A N 1
ATOM 737 C CA . LEU A 1 93 ? 1.826 -4.545 -12.120 1.00 98.06 93 LEU A CA 1
ATOM 738 C C . LEU A 1 93 ? 0.983 -5.197 -11.020 1.00 98.06 93 LEU A C 1
ATOM 740 O O . LEU A 1 93 ? 0.620 -4.549 -10.040 1.00 98.06 93 LEU A O 1
ATOM 744 N N . GLY A 1 94 ? 0.689 -6.484 -11.178 1.00 96.38 94 GLY A N 1
ATOM 745 C CA . GLY A 1 94 ? -0.182 -7.233 -10.281 1.00 96.38 94 GLY A CA 1
ATOM 746 C C . GLY A 1 94 ? -1.649 -7.254 -10.715 1.00 96.38 94 GLY A C 1
ATOM 747 O O . GLY A 1 94 ? -2.439 -7.977 -10.092 1.00 96.38 94 GLY A O 1
ATOM 748 N N . ALA A 1 95 ? -2.032 -6.541 -11.784 1.00 93.94 95 ALA A N 1
ATOM 749 C CA . ALA A 1 95 ? -3.381 -6.605 -12.353 1.00 93.94 95 ALA A CA 1
ATOM 750 C C . ALA A 1 95 ? -3.764 -8.044 -12.743 1.00 93.94 95 ALA A C 1
ATOM 752 O O . ALA A 1 95 ? -4.875 -8.485 -12.441 1.00 93.94 95 ALA A O 1
ATOM 753 N N . ASN A 1 96 ? -2.813 -8.818 -13.284 1.00 92.56 96 ASN A N 1
ATOM 754 C CA . ASN A 1 96 ? -3.009 -10.238 -13.617 1.00 92.56 96 ASN A CA 1
ATOM 755 C C . ASN A 1 96 ? -2.627 -11.192 -12.471 1.00 92.56 96 ASN A C 1
ATOM 757 O O . ASN A 1 96 ? -2.564 -12.408 -12.649 1.00 92.56 96 ASN A O 1
ATOM 761 N N . GLY A 1 97 ? -2.390 -10.657 -11.272 1.00 94.06 97 GLY A N 1
ATOM 762 C CA . GLY A 1 97 ? -2.125 -11.421 -10.060 1.00 94.06 97 GLY A 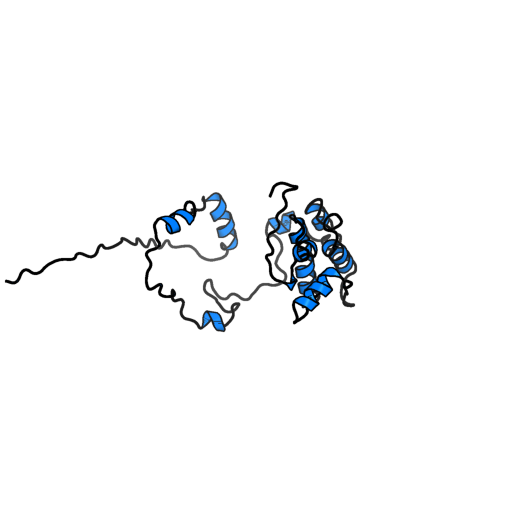CA 1
ATOM 763 C C . GLY A 1 97 ? -0.735 -11.198 -9.470 1.00 94.06 97 GLY A C 1
ATOM 764 O O . GLY A 1 97 ? 0.207 -10.757 -10.121 1.00 94.06 97 GLY A O 1
ATOM 765 N N . ALA A 1 98 ? -0.600 -11.568 -8.195 1.00 96.00 98 ALA A N 1
ATOM 766 C CA . ALA A 1 98 ? 0.600 -11.319 -7.396 1.00 96.00 98 ALA A CA 1
ATOM 767 C C . ALA A 1 98 ? 1.879 -11.970 -7.954 1.00 96.00 98 ALA A C 1
ATOM 769 O O . ALA A 1 98 ? 2.977 -11.590 -7.555 1.00 96.00 98 ALA A O 1
ATOM 770 N N . GLN A 1 99 ? 1.761 -12.963 -8.844 1.00 96.88 99 GLN A N 1
ATOM 771 C CA . GLN A 1 99 ? 2.924 -13.642 -9.410 1.00 96.88 99 GLN A CA 1
ATOM 772 C C . GLN A 1 99 ? 3.797 -12.697 -10.243 1.00 96.88 99 GLN A C 1
ATOM 774 O O . GLN A 1 99 ? 5.015 -12.837 -10.194 1.00 96.88 99 GLN A O 1
ATOM 779 N N . GLU A 1 100 ? 3.204 -11.708 -10.923 1.00 97.25 100 GLU A N 1
ATOM 780 C CA . GLU A 1 100 ? 3.954 -10.694 -11.677 1.00 97.25 100 GLU A CA 1
ATOM 781 C C . GLU A 1 100 ? 4.928 -9.937 -10.766 1.00 97.25 100 GLU A C 1
ATOM 783 O O . GLU A 1 100 ? 6.114 -9.819 -11.071 1.00 97.25 100 GLU A O 1
ATOM 788 N N . ILE A 1 101 ? 4.437 -9.512 -9.599 1.00 98.00 101 ILE A N 1
ATOM 789 C CA . ILE A 1 101 ? 5.225 -8.812 -8.580 1.00 98.00 101 ILE A CA 1
ATOM 790 C C . ILE A 1 101 ? 6.284 -9.751 -8.004 1.00 98.00 101 ILE A C 1
ATOM 792 O O . ILE A 1 101 ? 7.454 -9.390 -7.942 1.00 98.00 101 ILE A O 1
ATOM 796 N N . LYS A 1 102 ? 5.906 -10.986 -7.646 1.00 97.81 102 LYS A N 1
ATOM 797 C CA . LYS A 1 102 ? 6.834 -11.975 -7.074 1.00 97.81 102 LYS A CA 1
ATOM 798 C C . LYS A 1 102 ? 7.997 -12.335 -7.997 1.00 97.81 102 LYS A C 1
ATOM 800 O O . LYS A 1 102 ? 9.062 -12.699 -7.509 1.00 97.81 102 LYS A O 1
ATOM 805 N N . SER A 1 103 ? 7.773 -12.279 -9.309 1.00 97.62 103 SER A N 1
ATOM 806 C CA . SER A 1 103 ? 8.781 -12.558 -10.336 1.00 97.62 103 SER A CA 1
ATOM 807 C C . SER A 1 103 ? 9.638 -11.351 -10.724 1.00 97.62 103 SER A C 1
ATOM 809 O O . SER A 1 103 ? 10.527 -11.487 -11.561 1.00 97.62 103 SER A O 1
ATOM 811 N N . HIS A 1 104 ? 9.370 -10.169 -10.163 1.00 98.50 104 HIS A N 1
ATOM 812 C CA . HIS A 1 104 ? 10.098 -8.956 -10.513 1.00 98.50 104 HIS A CA 1
ATOM 813 C C . HIS A 1 104 ? 11.576 -9.039 -10.075 1.00 98.50 104 HIS A C 1
ATOM 815 O O . HIS A 1 104 ? 11.830 -9.502 -8.961 1.00 98.50 104 HIS A O 1
ATOM 821 N N . PRO A 1 105 ? 12.544 -8.540 -10.874 1.00 98.38 105 PRO A N 1
ATOM 822 C CA . PRO A 1 105 ? 13.975 -8.564 -10.535 1.00 98.38 105 PRO A CA 1
ATOM 823 C C . PRO A 1 105 ? 14.328 -7.987 -9.159 1.00 98.38 105 PRO A C 1
ATOM 825 O O . PRO A 1 105 ? 15.170 -8.542 -8.463 1.00 98.38 105 PRO A O 1
ATOM 828 N N . 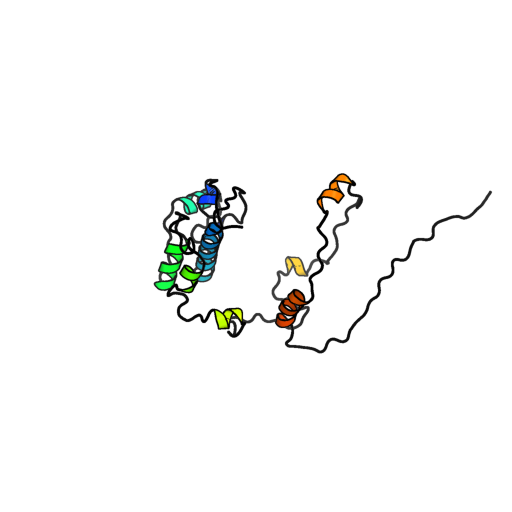PHE A 1 106 ? 13.606 -6.957 -8.711 1.00 98.38 106 PHE A N 1
ATOM 829 C CA . PHE A 1 106 ? 13.735 -6.402 -7.354 1.00 98.38 106 PHE A CA 1
ATOM 830 C C . PHE A 1 106 ? 13.621 -7.462 -6.236 1.00 98.38 106 PHE A C 1
ATOM 832 O O . PHE A 1 106 ? 14.239 -7.324 -5.187 1.00 98.38 106 PHE A O 1
ATOM 839 N N . PHE A 1 107 ? 12.856 -8.537 -6.457 1.00 97.94 107 PHE A N 1
ATOM 840 C CA . PHE A 1 107 ? 12.685 -9.642 -5.511 1.00 97.94 107 PHE A CA 1
ATOM 841 C C . PHE A 1 107 ? 13.448 -10.915 -5.917 1.00 97.94 107 PHE A C 1
ATOM 843 O O . PHE A 1 107 ? 13.142 -11.991 -5.403 1.00 97.94 107 PHE A O 1
ATOM 850 N N . ALA A 1 108 ? 14.434 -10.836 -6.820 1.00 97.12 108 ALA A N 1
ATOM 851 C CA . ALA A 1 108 ? 15.141 -12.009 -7.346 1.00 97.12 108 ALA A CA 1
ATOM 852 C C . ALA A 1 108 ? 15.819 -12.864 -6.258 1.00 97.12 108 ALA A C 1
ATOM 854 O O . ALA A 1 108 ? 15.896 -14.085 -6.386 1.00 97.12 108 ALA A O 1
ATOM 855 N N . GLU A 1 109 ? 16.269 -12.242 -5.166 1.00 95.88 109 GLU A N 1
ATOM 856 C CA . GLU A 1 109 ? 16.925 -12.928 -4.042 1.00 95.88 109 GLU A CA 1
ATOM 857 C C . GLU A 1 109 ? 15.937 -13.492 -2.999 1.00 95.88 109 GLU A C 1
ATOM 859 O O . GLU A 1 109 ? 16.332 -14.162 -2.036 1.00 95.88 109 GLU A O 1
ATOM 864 N N . VAL A 1 110 ? 14.634 -13.251 -3.177 1.00 96.94 110 VAL A N 1
ATOM 865 C CA . VAL A 1 110 ? 13.592 -13.671 -2.236 1.00 96.94 110 VAL A CA 1
ATOM 866 C C . VAL A 1 110 ? 13.080 -15.071 -2.583 1.00 96.94 110 VAL A C 1
ATOM 868 O O . VAL A 1 110 ? 12.338 -15.281 -3.540 1.00 96.94 110 VAL A O 1
ATOM 871 N N . ASP A 1 111 ? 13.381 -16.051 -1.728 1.00 97.31 111 ASP A N 1
ATOM 872 C CA . ASP A 1 111 ? 12.678 -17.335 -1.719 1.00 97.31 111 ASP A CA 1
ATOM 873 C C . ASP A 1 111 ? 11.346 -17.166 -0.970 1.00 97.31 111 ASP A C 1
ATOM 875 O O . ASP A 1 111 ? 11.272 -17.206 0.263 1.00 97.31 111 ASP A O 1
ATOM 879 N N . TRP A 1 112 ? 10.265 -17.013 -1.735 1.00 96.19 112 TRP A N 1
ATOM 880 C CA . TRP A 1 112 ? 8.906 -16.833 -1.219 1.00 96.19 112 TRP A CA 1
ATOM 881 C C . TRP A 1 112 ? 8.445 -17.955 -0.280 1.00 96.19 112 TRP A C 1
ATOM 883 O O . TRP A 1 112 ? 7.674 -17.707 0.645 1.00 96.19 112 TRP A O 1
ATOM 893 N N . ARG A 1 113 ? 8.925 -19.190 -0.465 1.00 96.00 113 ARG A N 1
ATOM 894 C CA . ARG A 1 113 ? 8.588 -20.321 0.412 1.00 96.00 113 ARG A CA 1
ATOM 895 C C . ARG A 1 113 ? 9.295 -20.179 1.757 1.00 96.00 113 ARG A C 1
ATOM 897 O O . ARG A 1 113 ? 8.679 -20.408 2.796 1.00 96.00 113 ARG A O 1
ATOM 904 N N . LYS A 1 114 ? 10.575 -19.783 1.753 1.00 96.75 114 LYS A N 1
ATOM 905 C CA . LYS A 1 114 ? 11.325 -19.485 2.986 1.00 96.75 114 LYS A CA 1
ATOM 906 C C . LYS A 1 114 ? 10.719 -18.300 3.728 1.00 96.75 114 LYS A C 1
ATOM 908 O O . LYS A 1 114 ? 10.586 -18.376 4.948 1.00 96.75 114 LYS A O 1
ATOM 913 N N . LEU A 1 115 ? 10.314 -17.252 3.009 1.00 96.06 115 LEU A N 1
ATOM 914 C CA . LEU A 1 115 ? 9.659 -16.080 3.588 1.00 96.06 115 LEU A CA 1
A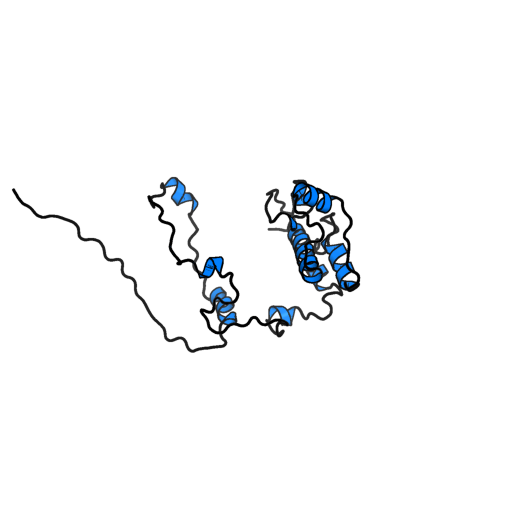TOM 915 C C . LEU A 1 115 ? 8.348 -16.457 4.286 1.00 96.06 115 LEU A C 1
ATOM 917 O O . LEU A 1 115 ? 8.193 -16.186 5.474 1.00 96.06 115 LEU A O 1
ATOM 921 N N . MET A 1 116 ? 7.454 -17.176 3.597 1.00 95.38 116 MET A N 1
ATOM 922 C CA . MET A 1 116 ? 6.191 -17.644 4.185 1.00 95.38 116 MET A CA 1
ATOM 923 C C . MET A 1 116 ? 6.409 -18.609 5.359 1.00 95.38 116 MET A C 1
ATOM 925 O O . MET A 1 116 ? 5.647 -18.598 6.322 1.00 95.38 116 MET A O 1
ATOM 929 N N . GLY A 1 117 ? 7.478 -19.408 5.316 1.00 96.44 117 GLY A N 1
ATOM 930 C CA . GLY A 1 117 ? 7.901 -20.274 6.417 1.00 96.44 117 GLY A CA 1
ATOM 931 C C . GLY A 1 117 ? 8.651 -19.562 7.550 1.00 96.44 117 GLY A C 1
ATOM 932 O O . GLY A 1 117 ? 9.180 -20.255 8.423 1.00 96.44 117 GLY A O 1
ATOM 933 N N . ARG A 1 118 ? 8.748 -18.221 7.521 1.00 95.19 118 ARG A N 1
ATOM 934 C CA . ARG A 1 118 ? 9.478 -17.379 8.490 1.00 95.19 118 ARG A CA 1
ATOM 935 C C . ARG A 1 118 ? 10.929 -17.837 8.707 1.00 95.19 118 ARG A C 1
ATOM 937 O O . ARG A 1 118 ? 11.413 -17.904 9.832 1.00 95.19 118 ARG A O 1
ATOM 944 N N . LYS A 1 119 ? 11.615 -18.222 7.625 1.00 96.00 119 LYS A N 1
ATOM 945 C CA . LYS A 1 119 ? 12.987 -18.770 7.657 1.00 96.00 119 LYS A CA 1
ATOM 946 C C . LYS A 1 119 ? 14.087 -17.738 7.410 1.00 96.00 119 LYS A C 1
ATOM 948 O O . LYS A 1 119 ? 15.259 -18.089 7.505 1.00 96.00 119 LYS A O 1
ATOM 953 N N . TYR A 1 120 ? 13.732 -16.495 7.100 1.00 93.81 120 TYR A N 1
ATOM 954 C CA . TYR A 1 120 ? 14.684 -15.390 7.064 1.00 93.81 120 TYR A CA 1
ATOM 955 C C . TYR A 1 120 ? 14.877 -14.814 8.465 1.00 93.81 120 TYR A C 1
ATOM 957 O O . TYR A 1 120 ? 13.914 -14.649 9.213 1.00 93.81 120 TYR A O 1
ATOM 965 N N . ALA A 1 121 ? 16.117 -14.471 8.807 1.00 94.62 121 ALA A N 1
ATOM 966 C CA . ALA A 1 121 ? 16.357 -13.551 9.907 1.00 94.62 121 ALA A CA 1
ATOM 967 C C . ALA A 1 121 ? 15.930 -12.145 9.448 1.00 94.62 121 ALA A C 1
ATOM 969 O O . ALA A 1 121 ? 16.380 -11.719 8.383 1.00 94.62 121 ALA A O 1
ATOM 970 N N . PRO A 1 122 ? 15.075 -11.429 10.201 1.00 94.25 122 PRO A N 1
ATOM 971 C CA . PRO A 1 122 ? 14.718 -10.066 9.836 1.00 94.25 122 PRO A CA 1
ATOM 972 C C . PRO A 1 122 ? 15.957 -9.161 9.963 1.00 94.25 122 PRO A C 1
ATOM 974 O O . PRO A 1 122 ? 16.737 -9.349 10.904 1.00 94.25 122 PRO A O 1
ATOM 977 N N . PRO A 1 123 ? 16.152 -8.202 9.037 1.00 94.31 123 PRO A N 1
ATOM 978 C CA . PRO A 1 123 ? 17.321 -7.318 9.039 1.00 94.31 123 PRO A CA 1
ATOM 979 C C . PRO A 1 123 ? 17.325 -6.365 10.239 1.00 94.31 123 PRO A C 1
ATOM 981 O O . PRO A 1 123 ? 18.383 -6.011 10.746 1.00 94.31 123 PRO A O 1
ATOM 984 N N . PHE A 1 124 ? 16.139 -6.003 10.728 1.00 95.38 124 PHE A N 1
ATOM 985 C CA . PHE A 1 124 ? 15.939 -5.246 11.953 1.00 95.38 124 PHE A CA 1
ATOM 986 C C . PHE A 1 124 ? 15.207 -6.115 12.975 1.00 95.38 124 PHE A C 1
ATOM 988 O O . PHE A 1 124 ? 14.208 -6.765 12.656 1.00 95.38 124 PHE A O 1
ATOM 995 N N . ARG A 1 125 ? 15.710 -6.133 14.210 1.00 94.44 125 ARG A N 1
ATOM 996 C CA . ARG A 1 125 ? 15.051 -6.761 15.358 1.00 94.44 125 ARG A CA 1
ATOM 997 C C . ARG A 1 125 ? 14.818 -5.673 16.403 1.00 94.44 125 ARG A C 1
ATOM 999 O O . ARG A 1 125 ? 15.814 -5.155 16.908 1.00 94.44 125 ARG A O 1
ATOM 1006 N N . PRO A 1 126 ? 13.560 -5.314 16.711 1.00 94.12 126 PRO A N 1
ATOM 1007 C CA . PRO A 1 126 ? 13.288 -4.329 17.747 1.00 94.12 126 PRO A CA 1
ATOM 1008 C C . PRO A 1 126 ? 13.782 -4.845 19.101 1.00 94.12 126 PRO A C 1
ATOM 1010 O O . PRO A 1 126 ? 13.783 -6.054 19.354 1.00 94.12 126 PRO A O 1
ATOM 1013 N N . ASN A 1 127 ? 14.214 -3.930 19.965 1.00 93.88 127 ASN A N 1
ATOM 1014 C CA . ASN A 1 127 ? 14.587 -4.276 21.328 1.00 93.88 127 ASN A CA 1
ATOM 1015 C C . ASN A 1 127 ? 13.311 -4.510 22.141 1.00 93.88 127 ASN A C 1
ATOM 1017 O O . ASN A 1 127 ? 12.463 -3.626 22.204 1.00 93.88 127 ASN A O 1
ATOM 1021 N N . VAL A 1 128 ? 13.173 -5.700 22.722 1.00 95.50 128 VAL A N 1
ATOM 1022 C CA . VAL A 1 128 ? 12.017 -6.080 23.539 1.00 95.50 128 VAL A CA 1
ATOM 1023 C C . VAL A 1 128 ? 12.538 -6.807 24.771 1.00 95.50 128 VAL A C 1
ATOM 1025 O O . VAL A 1 128 ? 13.067 -7.915 24.670 1.00 95.50 128 VAL A O 1
ATOM 1028 N N . ALA A 1 129 ? 12.417 -6.174 25.933 1.00 94.06 129 ALA A N 1
ATOM 1029 C CA . ALA A 1 129 ? 12.955 -6.682 27.191 1.00 94.06 129 ALA A CA 1
ATOM 1030 C C . ALA A 1 129 ? 12.075 -7.774 27.822 1.00 94.06 129 ALA A C 1
ATOM 1032 O O . ALA A 1 129 ? 12.583 -8.660 28.510 1.00 94.06 129 ALA A O 1
ATOM 1033 N N . SER A 1 130 ? 10.754 -7.716 27.621 1.00 95.25 130 SER A N 1
ATOM 1034 C CA . SER A 1 130 ? 9.801 -8.671 28.197 1.00 95.25 130 SER A CA 1
ATOM 1035 C C . SER A 1 130 ? 8.476 -8.715 27.429 1.00 95.25 130 SER A C 1
ATOM 1037 O O . SER A 1 130 ? 8.226 -7.890 26.555 1.00 95.25 130 SER A O 1
ATOM 1039 N N . ALA A 1 131 ? 7.597 -9.657 27.784 1.00 94.44 131 ALA A N 1
ATOM 1040 C CA . ALA A 1 131 ? 6.276 -9.805 27.167 1.00 94.44 131 ALA A CA 1
ATOM 1041 C C . ALA A 1 131 ? 5.329 -8.609 27.398 1.00 94.44 131 ALA A C 1
ATOM 1043 O O . ALA A 1 131 ? 4.325 -8.491 26.703 1.00 94.44 131 ALA A O 1
ATOM 1044 N N . THR A 1 132 ? 5.634 -7.743 28.367 1.00 93.62 132 THR A N 1
ATOM 1045 C CA . THR A 1 132 ? 4.853 -6.540 28.698 1.00 93.62 132 THR A CA 1
ATOM 1046 C C . THR A 1 132 ? 5.640 -5.256 28.428 1.00 93.62 132 THR A C 1
ATOM 1048 O O . THR A 1 132 ? 5.314 -4.215 28.987 1.00 93.62 132 THR A O 1
ATOM 1051 N N . ASP A 1 133 ? 6.719 -5.330 27.646 1.00 94.06 133 ASP A N 1
ATOM 1052 C CA . ASP A 1 133 ? 7.522 -4.163 27.285 1.00 94.06 133 ASP A CA 1
ATOM 1053 C C . ASP A 1 133 ? 6.757 -3.253 26.313 1.00 94.06 133 ASP A C 1
ATOM 1055 O O . ASP A 1 133 ? 6.290 -3.698 25.263 1.00 94.06 133 ASP A O 1
ATOM 1059 N N . THR A 1 134 ? 6.648 -1.973 26.669 1.00 94.62 134 THR A N 1
ATOM 1060 C CA . THR A 1 134 ? 5.960 -0.940 25.888 1.00 94.62 134 THR A CA 1
ATOM 1061 C C . THR A 1 134 ? 6.918 0.093 25.282 1.00 94.62 134 THR A C 1
ATOM 1063 O O . THR A 1 134 ? 6.468 1.102 24.754 1.00 94.62 134 THR A O 1
ATOM 1066 N N . SER A 1 135 ? 8.232 -0.148 25.306 1.00 95.06 135 SER A N 1
ATOM 1067 C CA . SER A 1 135 ? 9.263 0.813 24.871 1.00 95.06 135 SER A CA 1
ATOM 1068 C C . SER A 1 135 ? 9.260 1.175 23.380 1.00 95.06 135 SER A C 1
ATOM 1070 O O . SER A 1 135 ? 9.904 2.144 22.990 1.00 95.06 135 SER A O 1
ATOM 1072 N N . ASN A 1 136 ? 8.554 0.415 22.536 1.00 95.44 136 ASN A N 1
ATOM 1073 C CA . ASN A 1 136 ? 8.407 0.701 21.101 1.00 95.44 136 ASN A CA 1
ATOM 1074 C C . ASN A 1 136 ? 7.059 1.379 20.765 1.00 95.44 136 ASN A C 1
ATOM 1076 O O . ASN A 1 136 ? 6.671 1.416 19.598 1.00 95.44 136 ASN A O 1
ATOM 1080 N N . PHE A 1 137 ? 6.329 1.863 21.774 1.00 95.69 137 PHE A N 1
ATOM 1081 C CA . PHE A 1 137 ? 5.094 2.635 21.628 1.00 95.69 137 PHE A CA 1
ATOM 1082 C C . PHE A 1 137 ? 5.331 4.081 22.066 1.00 95.69 137 PHE A C 1
ATOM 1084 O O . PHE A 1 137 ? 6.276 4.358 22.802 1.00 95.69 137 PHE A O 1
ATOM 1091 N N . ASP A 1 138 ? 4.467 4.994 21.626 1.00 95.25 138 ASP A N 1
ATOM 1092 C CA . ASP A 1 138 ? 4.542 6.392 22.045 1.00 95.25 138 ASP A CA 1
ATOM 1093 C C . ASP A 1 138 ? 4.263 6.541 23.555 1.00 95.25 138 ASP A C 1
ATOM 1095 O O . ASP A 1 138 ? 3.378 5.880 24.120 1.00 95.25 138 ASP A O 1
ATOM 1099 N N . GLU A 1 139 ? 5.023 7.417 24.213 1.00 94.12 139 GLU A N 1
ATOM 1100 C CA . GLU A 1 139 ? 4.853 7.736 25.632 1.00 94.12 139 GLU A CA 1
ATOM 1101 C C . GLU A 1 139 ? 3.510 8.420 25.893 1.00 94.12 139 GLU A C 1
ATOM 1103 O O . GLU A 1 139 ? 2.934 8.212 26.961 1.00 94.12 139 GLU A O 1
ATOM 1108 N N . GLU A 1 140 ? 2.970 9.150 24.906 1.00 94.38 140 GLU A N 1
ATOM 1109 C CA . GLU A 1 140 ? 1.642 9.767 24.985 1.00 94.38 140 GLU A CA 1
ATOM 1110 C C . GLU A 1 140 ? 0.573 8.740 25.387 1.00 94.38 140 GLU A C 1
ATOM 1112 O O . GLU A 1 140 ? -0.198 8.980 26.311 1.00 94.38 140 GLU A O 1
ATOM 1117 N N . PHE A 1 141 ? 0.580 7.554 24.771 1.00 93.12 141 PHE A N 1
ATOM 1118 C CA . PHE A 1 141 ? -0.426 6.522 25.042 1.00 93.12 141 PHE A CA 1
ATOM 1119 C C . PHE A 1 141 ? -0.099 5.660 26.259 1.00 93.12 141 PHE A C 1
ATOM 1121 O O . PHE A 1 141 ? -0.997 5.197 26.957 1.00 93.12 141 PHE A O 1
ATOM 1128 N N . THR A 1 142 ? 1.182 5.391 26.512 1.00 94.12 142 THR A N 1
ATOM 1129 C CA . THR A 1 142 ? 1.590 4.488 27.603 1.00 94.12 142 THR A CA 1
ATOM 1130 C C . THR A 1 142 ? 1.596 5.168 28.972 1.00 94.12 142 THR A C 1
ATOM 1132 O O . THR A 1 142 ? 1.544 4.477 29.991 1.00 94.12 142 THR A O 1
ATOM 1135 N N . ALA A 1 143 ? 1.610 6.504 29.010 1.00 92.81 143 ALA A N 1
ATOM 1136 C CA . ALA A 1 143 ? 1.440 7.290 30.228 1.00 92.81 143 ALA A CA 1
ATOM 1137 C C . ALA A 1 143 ? -0.024 7.377 30.697 1.00 92.81 143 ALA A C 1
ATOM 1139 O O . ALA A 1 143 ? -0.280 7.700 31.861 1.00 92.81 143 ALA A O 1
ATOM 1140 N N . GLU A 1 144 ? -0.989 7.092 29.820 1.00 92.69 144 GLU A N 1
ATOM 1141 C CA . GLU A 1 144 ? -2.407 7.110 30.163 1.00 92.69 144 GLU A CA 1
ATOM 1142 C C . GLU A 1 144 ? -2.833 5.852 30.930 1.00 92.69 144 GLU A C 1
ATOM 1144 O O . GLU A 1 144 ? -2.372 4.734 30.691 1.00 92.69 144 GLU A O 1
ATOM 1149 N N . ALA A 1 145 ? -3.764 6.024 31.873 1.00 91.44 145 ALA A N 1
ATOM 1150 C CA . ALA A 1 145 ? -4.349 4.892 32.576 1.00 91.44 145 ALA A CA 1
ATOM 1151 C C . ALA A 1 145 ? -5.307 4.132 31.635 1.00 91.44 145 ALA A C 1
ATOM 1153 O O . ALA A 1 145 ? -6.222 4.756 31.089 1.00 91.44 145 ALA A O 1
ATOM 1154 N N . PRO A 1 146 ? -5.182 2.795 31.494 1.00 90.88 146 PRO A N 1
ATOM 1155 C CA . PRO A 1 146 ? -6.054 2.000 30.634 1.00 90.88 146 PRO A CA 1
ATOM 1156 C C . PRO A 1 146 ? -7.440 1.888 31.275 1.00 90.88 146 PRO A C 1
ATOM 1158 O O . PRO A 1 146 ? -7.726 0.966 32.041 1.00 90.88 146 PRO A O 1
ATOM 1161 N N . THR A 1 147 ? -8.287 2.876 31.012 1.00 89.88 147 THR A N 1
ATOM 1162 C CA . THR A 1 147 ? -9.613 3.010 31.613 1.00 89.88 147 THR A CA 1
ATOM 1163 C C . THR A 1 147 ? -10.673 3.059 30.527 1.00 89.88 147 THR A C 1
ATOM 1165 O O . THR A 1 147 ? -10.526 3.753 29.523 1.00 89.88 147 THR A O 1
ATOM 1168 N N . ASP A 1 148 ? -11.755 2.308 30.729 1.00 85.88 148 ASP A N 1
ATOM 1169 C CA . ASP A 1 148 ? -12.901 2.365 29.832 1.00 85.88 148 ASP A CA 1
ATOM 1170 C C . ASP A 1 148 ? -13.603 3.718 29.983 1.00 85.88 148 ASP A C 1
ATOM 1172 O O . ASP A 1 148 ? -13.883 4.178 31.095 1.00 85.88 148 ASP A O 1
ATOM 1176 N N . SER A 1 149 ? -13.92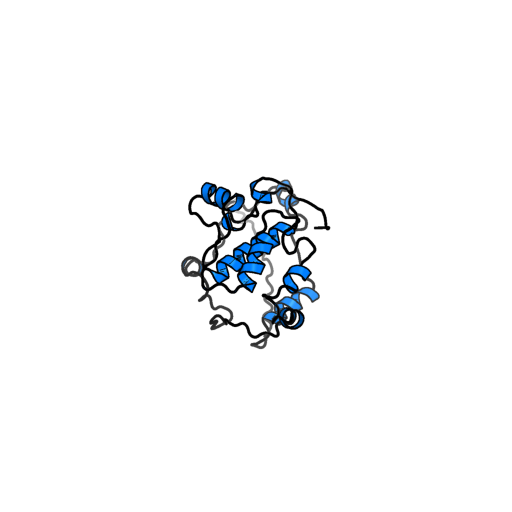7 4.350 28.855 1.00 86.06 149 SER A N 1
ATOM 1177 C CA . SER A 1 149 ? -14.764 5.549 28.868 1.00 86.06 149 SER A CA 1
ATOM 1178 C C . SER A 1 149 ? -16.164 5.199 29.395 1.00 86.06 149 SER A C 1
ATOM 1180 O O . SER A 1 149 ? -16.799 4.239 28.954 1.00 86.06 149 SER A O 1
ATOM 1182 N N . LEU A 1 150 ? -16.648 5.956 30.385 1.00 73.94 150 LEU A N 1
ATOM 1183 C CA . LEU A 1 150 ? -17.951 5.713 31.006 1.00 73.94 150 LEU A CA 1
ATOM 1184 C C . LEU A 1 150 ? -19.074 6.031 30.007 1.00 73.94 150 LEU A C 1
ATOM 1186 O O . LEU A 1 150 ? -19.380 7.194 29.754 1.00 73.94 150 LEU A O 1
ATOM 1190 N N . ALA A 1 151 ? -19.734 5.006 29.469 1.00 70.12 151 ALA A N 1
ATOM 1191 C CA . ALA A 1 151 ? -21.027 5.187 28.818 1.00 70.12 151 ALA A CA 1
ATOM 1192 C C . ALA A 1 151 ? -22.107 5.308 29.907 1.00 70.12 151 ALA A C 1
ATOM 1194 O O . ALA A 1 151 ? -22.448 4.318 30.553 1.00 70.12 151 ALA A O 1
ATOM 1195 N N . GLU A 1 152 ? -22.656 6.510 30.120 1.00 64.44 152 GLU A N 1
ATOM 1196 C CA . GLU A 1 152 ? -23.667 6.761 31.167 1.00 64.44 152 GLU A CA 1
ATOM 1197 C C . GLU A 1 152 ? -24.945 5.913 31.012 1.00 64.44 152 GLU A C 1
ATOM 1199 O O . GLU A 1 152 ? -25.691 5.721 31.971 1.00 64.44 152 GLU A O 1
ATOM 1204 N N . THR A 1 153 ? -25.193 5.352 29.824 1.00 64.25 153 THR A N 1
ATOM 1205 C CA . THR A 1 153 ? -26.286 4.408 29.569 1.00 64.25 153 THR A CA 1
ATOM 1206 C C . THR A 1 153 ? -25.822 3.292 28.630 1.00 64.25 153 THR A C 1
ATOM 1208 O O . THR A 1 153 ? -25.610 3.489 27.440 1.00 64.25 153 THR A O 1
ATOM 1211 N N . SER A 1 154 ? -25.667 2.081 29.165 1.00 63.47 154 SER A N 1
ATOM 1212 C CA . SER A 1 154 ? -25.260 0.878 28.421 1.00 63.47 154 SER A CA 1
ATOM 1213 C C . SER A 1 154 ? -26.432 0.131 27.766 1.00 63.47 154 SER A C 1
ATOM 1215 O O . SER A 1 154 ? -26.252 -0.955 27.216 1.00 63.47 154 SER A O 1
ATOM 1217 N N . GLN A 1 155 ? -27.648 0.688 27.815 1.00 73.81 155 GLN A N 1
ATOM 1218 C CA . GLN A 1 155 ? -28.832 0.060 27.230 1.00 73.81 155 GLN A CA 1
ATOM 1219 C C . GLN A 1 155 ? -29.065 0.555 25.804 1.00 73.81 155 GLN A C 1
ATOM 1221 O O . GLN A 1 155 ? -29.698 1.582 25.570 1.00 73.81 155 GLN A O 1
ATOM 1226 N N . LEU A 1 156 ? -28.553 -0.208 24.840 1.00 80.25 156 LEU A N 1
ATOM 1227 C CA . LEU A 1 156 ? -28.921 -0.070 23.434 1.00 80.25 156 LEU A CA 1
ATOM 1228 C C . LEU A 1 156 ? -30.344 -0.602 23.223 1.00 80.25 156 LEU A C 1
ATOM 1230 O O . LEU A 1 156 ? -30.721 -1.612 23.818 1.00 80.25 156 LEU A O 1
ATOM 1234 N N . SER A 1 157 ? -31.120 0.033 22.344 1.00 87.00 157 SER A N 1
ATOM 1235 C CA . SER A 1 157 ? -32.436 -0.489 21.958 1.00 87.00 157 SER A CA 1
ATOM 1236 C C . SER A 1 157 ? -32.310 -1.844 21.255 1.00 87.00 157 SER A C 1
ATOM 1238 O O . SER A 1 157 ? -31.296 -2.130 20.613 1.00 87.00 157 SER A O 1
ATOM 1240 N N . ASP A 1 158 ? -33.362 -2.662 21.315 1.00 86.00 158 ASP A N 1
ATOM 1241 C CA . ASP A 1 158 ? -33.379 -3.981 20.665 1.00 86.00 158 ASP A CA 1
ATOM 1242 C C . ASP A 1 158 ? -33.060 -3.894 19.164 1.00 86.00 158 ASP A C 1
ATOM 1244 O O . ASP A 1 158 ? -32.343 -4.733 18.622 1.00 86.00 158 ASP A O 1
ATOM 1248 N N . ALA A 1 159 ? -33.533 -2.839 18.490 1.00 89.12 159 ALA A N 1
ATOM 1249 C CA . ALA A 1 159 ? -33.255 -2.596 17.076 1.00 89.12 159 ALA A CA 1
ATOM 1250 C C . ALA A 1 159 ? -31.761 -2.348 16.794 1.00 89.12 159 ALA A C 1
ATOM 1252 O O . ALA A 1 159 ? -31.252 -2.788 15.765 1.00 89.12 159 ALA A O 1
ATOM 1253 N N . VAL A 1 160 ? -31.047 -1.673 17.702 1.00 87.75 160 VAL A N 1
ATOM 1254 C CA . VAL A 1 160 ? -29.598 -1.452 17.580 1.00 87.75 160 VAL A CA 1
ATOM 1255 C C . VAL A 1 160 ? -28.833 -2.732 17.914 1.00 87.75 160 VAL A C 1
ATOM 1257 O O . VAL A 1 160 ? -27.909 -3.089 17.192 1.00 87.75 160 VAL A O 1
ATOM 1260 N N . GLN A 1 161 ? -29.247 -3.482 18.941 1.00 88.88 161 GLN A N 1
ATOM 1261 C CA . GLN A 1 161 ? -28.624 -4.771 19.274 1.00 88.88 161 GLN A CA 1
ATOM 1262 C C . GLN A 1 161 ? -28.707 -5.773 18.112 1.00 88.88 161 GLN A C 1
ATOM 1264 O O . GLN A 1 161 ? -27.760 -6.522 17.872 1.00 88.88 161 GLN A O 1
ATOM 1269 N N . GLN A 1 162 ? -29.801 -5.756 17.342 1.00 92.44 162 GLN A N 1
ATOM 1270 C CA . GLN A 1 162 ? -29.955 -6.608 16.159 1.00 92.44 162 GLN A CA 1
ATOM 1271 C C . GLN A 1 162 ? -28.905 -6.343 15.069 1.00 92.44 162 GLN A C 1
ATOM 1273 O O . GLN A 1 162 ? -28.566 -7.267 14.332 1.00 92.44 162 GLN A O 1
ATOM 1278 N N . GLN A 1 163 ? -28.335 -5.134 14.991 1.00 92.94 163 GLN A N 1
ATOM 1279 C CA . GLN A 1 163 ? -27.270 -4.814 14.030 1.00 92.94 163 GLN A CA 1
ATOM 1280 C C . GLN A 1 163 ? -25.958 -5.567 14.317 1.00 92.94 163 GLN A C 1
ATOM 1282 O O . GLN A 1 163 ? -25.126 -5.696 13.423 1.00 92.94 163 GLN A O 1
ATOM 1287 N N . PHE A 1 164 ? -25.787 -6.101 15.532 1.00 92.12 164 PHE A N 1
ATOM 1288 C CA . PHE A 1 164 ? -24.606 -6.860 15.959 1.00 92.12 164 PHE A CA 1
ATOM 1289 C C . PHE A 1 164 ? -24.834 -8.382 15.975 1.00 92.12 164 PHE A C 1
ATOM 1291 O O . PHE A 1 164 ? -24.012 -9.136 16.504 1.00 92.12 164 PHE A O 1
ATOM 1298 N N . GLN A 1 165 ? -25.937 -8.876 15.401 1.00 93.12 165 GLN A N 1
ATOM 1299 C CA . GLN A 1 165 ? -26.121 -10.318 15.232 1.00 93.12 165 GLN A CA 1
ATOM 1300 C C . GLN A 1 165 ? -24.986 -10.912 14.384 1.00 93.12 165 GLN A C 1
ATOM 1302 O O . GLN A 1 165 ? -24.643 -10.394 13.326 1.00 93.12 165 GLN A O 1
ATOM 1307 N N . GLY A 1 166 ? -24.396 -12.013 14.859 1.00 92.56 166 GLY A N 1
ATOM 1308 C CA . GLY A 1 166 ? -23.241 -12.648 14.213 1.00 92.56 166 GLY A CA 1
ATOM 1309 C C . GLY A 1 166 ? -21.882 -12.026 14.558 1.00 92.56 166 GLY A C 1
ATOM 1310 O O . GLY A 1 166 ? -20.882 -12.431 13.975 1.00 92.56 166 GLY A O 1
ATOM 1311 N N . PHE A 1 167 ? -21.822 -11.082 15.506 1.00 93.75 167 PHE A N 1
ATOM 1312 C CA . PHE A 1 167 ? -20.565 -10.471 15.952 1.00 93.75 167 PHE A CA 1
ATOM 1313 C C . PHE A 1 167 ? -19.647 -11.445 16.711 1.00 93.75 167 PHE A C 1
ATOM 1315 O O . PHE A 1 167 ? -18.432 -11.428 16.523 1.00 93.75 167 PHE A O 1
ATOM 1322 N N . THR A 1 168 ? -20.205 -12.300 17.579 1.00 92.88 168 THR A N 1
ATOM 1323 C CA . THR A 1 168 ? -19.409 -13.245 18.377 1.00 92.88 168 THR A CA 1
ATOM 1324 C C . THR A 1 168 ? -18.733 -14.280 17.483 1.00 92.88 168 THR A C 1
ATOM 1326 O O . THR A 1 168 ? -19.395 -15.086 16.832 1.00 92.88 168 THR A O 1
ATOM 1329 N N . TYR A 1 169 ? -17.403 -14.304 17.523 1.00 92.00 169 TYR A N 1
ATOM 1330 C CA . TYR A 1 169 ? -16.568 -15.282 16.838 1.00 92.00 169 TYR A CA 1
ATOM 1331 C C . TYR A 1 169 ? -15.595 -15.931 17.828 1.00 92.00 169 TYR A C 1
ATOM 1333 O O . TYR A 1 169 ? -14.921 -15.238 18.588 1.00 92.00 169 TYR A O 1
ATOM 1341 N N . GLN A 1 170 ? -15.496 -17.262 17.801 1.00 91.00 170 GLN A N 1
ATOM 1342 C CA . GLN A 1 170 ? -14.507 -18.026 18.561 1.00 91.00 170 GLN A CA 1
ATOM 1343 C C . GLN A 1 170 ? -13.628 -18.795 17.576 1.00 91.00 170 GLN A C 1
ATOM 1345 O O . GLN A 1 170 ? -14.114 -19.637 16.821 1.00 91.00 170 GLN A O 1
ATOM 1350 N N . ALA A 1 171 ? -12.330 -18.489 17.562 1.00 86.88 171 ALA A N 1
ATOM 1351 C CA . ALA A 1 171 ? -11.395 -19.158 16.671 1.00 86.88 171 ALA A CA 1
ATOM 1352 C C . ALA A 1 171 ? -11.288 -20.650 17.026 1.00 86.88 171 ALA A C 1
ATOM 1354 O O . ALA A 1 171 ? -11.026 -21.011 18.172 1.00 86.88 171 ALA A O 1
ATOM 1355 N N . THR A 1 172 ? -11.444 -21.524 16.034 1.00 82.00 172 THR A N 1
ATOM 1356 C CA . THR A 1 172 ? -11.127 -22.951 16.174 1.00 82.00 172 THR A CA 1
ATOM 1357 C C . THR A 1 172 ? -9.609 -23.148 16.263 1.00 82.00 172 THR A C 1
ATOM 1359 O O . THR A 1 172 ? -8.862 -22.419 15.605 1.00 82.00 172 THR A O 1
ATOM 1362 N N . GLU A 1 173 ? -9.143 -24.147 17.019 1.00 64.25 173 GLU A N 1
ATOM 1363 C CA . GLU A 1 173 ? -7.720 -24.388 17.348 1.00 64.25 173 GLU A CA 1
ATOM 1364 C C . GLU A 1 173 ? -6.749 -24.354 16.148 1.00 64.25 173 GLU A C 1
ATOM 1366 O O . GLU A 1 173 ? -5.597 -23.939 16.291 1.00 64.25 173 GLU A O 1
ATOM 1371 N N . ALA A 1 174 ? -7.220 -24.692 14.943 1.00 58.84 174 ALA A N 1
ATOM 1372 C CA . ALA A 1 174 ? -6.451 -24.613 13.699 1.00 58.84 174 ALA A CA 1
ATOM 1373 C C . ALA A 1 174 ? -5.913 -23.199 13.374 1.00 58.84 174 ALA A C 1
ATOM 1375 O O . ALA A 1 174 ? -4.867 -23.072 12.740 1.00 58.84 174 ALA A O 1
ATOM 1376 N N . ILE A 1 175 ? -6.588 -22.136 13.826 1.00 55.56 175 ILE A N 1
ATOM 1377 C CA . ILE A 1 175 ? -6.139 -20.741 13.665 1.00 55.56 175 ILE A CA 1
ATOM 1378 C C . ILE A 1 175 ? -5.275 -20.321 14.862 1.00 55.56 175 ILE A C 1
ATOM 1380 O O . ILE A 1 175 ? -4.253 -19.657 14.679 1.00 55.56 175 ILE A O 1
ATOM 1384 N N . ALA A 1 176 ? -5.609 -20.773 16.075 1.00 50.16 176 ALA A N 1
ATOM 1385 C CA . ALA A 1 176 ? -4.861 -20.453 17.294 1.00 50.16 176 ALA A CA 1
ATOM 1386 C C . ALA A 1 176 ? -3.397 -20.932 17.233 1.00 50.16 176 ALA A C 1
ATOM 1388 O O . ALA A 1 176 ? -2.492 -20.205 17.643 1.00 50.16 176 ALA A O 1
ATOM 1389 N N . GLY A 1 177 ? -3.137 -22.101 16.631 1.00 46.75 177 GLY A N 1
ATOM 1390 C CA . GLY A 1 177 ? -1.778 -22.624 16.437 1.00 46.75 177 GLY A CA 1
ATOM 1391 C C . GLY A 1 177 ? -0.884 -21.750 15.542 1.00 46.75 177 GLY A C 1
ATOM 1392 O O . GLY A 1 177 ? 0.325 -21.680 15.759 1.00 46.75 177 GLY A O 1
ATOM 1393 N N . SER A 1 178 ? -1.467 -21.022 14.582 1.00 48.50 178 SER A N 1
ATOM 1394 C CA . SER A 1 178 ? -0.729 -20.101 13.701 1.00 48.50 178 SER A CA 1
ATOM 1395 C C . SER A 1 178 ? -0.348 -18.776 14.383 1.00 48.50 178 SER A C 1
ATOM 1397 O O . SER A 1 178 ? 0.667 -18.170 14.031 1.00 48.50 178 SER A O 1
ATOM 1399 N N . ILE A 1 179 ? -1.108 -18.376 15.410 1.00 50.38 179 ILE A N 1
ATOM 1400 C CA . ILE A 1 179 ? -0.819 -17.221 16.271 1.00 50.38 179 ILE A CA 1
ATOM 1401 C C . ILE A 1 179 ? 0.205 -17.615 17.350 1.00 50.38 179 ILE A C 1
ATOM 1403 O O . ILE A 1 179 ? 1.211 -16.929 17.529 1.00 50.38 179 ILE A O 1
ATOM 1407 N N . ALA A 1 180 ? 0.026 -18.772 17.999 1.00 44.62 180 ALA A N 1
ATOM 1408 C CA . ALA A 1 180 ? 0.914 -19.259 19.059 1.00 44.62 180 ALA A CA 1
ATOM 1409 C C . ALA A 1 180 ? 2.330 -19.612 18.562 1.00 44.62 180 ALA A C 1
ATOM 1411 O O . ALA A 1 180 ? 3.314 -19.341 19.250 1.00 44.62 180 ALA A O 1
ATOM 1412 N N . ALA A 1 181 ? 2.472 -20.140 17.340 1.00 43.84 181 ALA A N 1
ATOM 1413 C CA . ALA A 1 181 ? 3.784 -20.434 16.754 1.00 43.84 181 ALA A CA 1
ATOM 1414 C C . ALA A 1 181 ? 4.649 -19.178 16.502 1.00 43.84 181 ALA A C 1
ATOM 1416 O O . ALA A 1 181 ? 5.849 -19.301 16.269 1.00 43.84 181 ALA A O 1
ATOM 1417 N N . GLY A 1 182 ? 4.066 -17.971 16.550 1.00 45.12 182 GLY A N 1
ATOM 1418 C CA . GLY A 1 182 ? 4.807 -16.705 16.529 1.00 45.12 182 GLY A CA 1
ATOM 1419 C C . GLY A 1 182 ? 5.362 -16.266 17.888 1.00 45.12 182 GLY A C 1
ATOM 1420 O O . GLY A 1 182 ? 6.226 -15.399 17.916 1.00 45.12 182 GLY A O 1
ATOM 1421 N N . SER A 1 183 ? 4.898 -16.860 18.992 1.00 42.03 183 SER A N 1
ATOM 1422 C CA . SER A 1 183 ? 5.232 -16.447 20.366 1.00 42.03 183 SER A CA 1
ATOM 1423 C C . SER A 1 183 ? 6.028 -17.509 21.146 1.00 42.03 183 SER A C 1
ATOM 1425 O O . SER A 1 183 ? 6.636 -17.210 22.169 1.00 42.03 183 SER A O 1
ATOM 1427 N N . MET A 1 184 ? 6.108 -18.744 20.644 1.00 38.66 184 MET A N 1
ATOM 1428 C CA . MET A 1 184 ? 6.776 -19.865 21.320 1.00 38.66 184 MET A CA 1
ATOM 1429 C C . MET A 1 184 ? 8.299 -19.889 21.084 1.00 38.66 184 MET A C 1
ATOM 1431 O O . MET A 1 184 ? 8.836 -20.803 20.464 1.00 38.66 184 MET A O 1
ATOM 1435 N N . MET A 1 185 ? 9.007 -18.890 21.601 1.00 40.53 185 MET A N 1
ATOM 1436 C CA . MET A 1 185 ? 10.431 -18.983 21.957 1.00 40.53 185 MET A CA 1
ATOM 1437 C C . MET A 1 185 ? 10.609 -18.276 23.306 1.00 40.53 185 MET A C 1
ATOM 1439 O O . MET A 1 185 ? 11.157 -17.183 23.387 1.00 40.53 185 MET A O 1
ATOM 1443 N N . GLY A 1 186 ? 10.097 -18.899 24.371 1.00 34.28 186 GLY A N 1
ATOM 1444 C CA . GLY A 1 186 ? 10.367 -18.481 25.747 1.00 34.28 186 GLY A CA 1
ATOM 1445 C C . GLY A 1 186 ? 9.233 -18.787 26.724 1.00 34.28 186 GLY A C 1
ATOM 1446 O O . GLY A 1 186 ? 8.205 -18.128 26.698 1.00 34.28 186 GLY A O 1
ATOM 1447 N N . GLY A 1 187 ? 9.468 -19.735 27.634 1.00 32.25 187 GLY A N 1
ATOM 1448 C CA . GLY A 1 187 ? 8.748 -19.816 28.908 1.00 32.25 187 GLY A CA 1
ATOM 1449 C C . GLY A 1 187 ? 7.582 -20.804 28.961 1.00 32.25 187 GLY A C 1
ATOM 1450 O O . GLY A 1 187 ? 6.597 -20.705 28.243 1.00 32.25 187 GLY A O 1
ATOM 1451 N N . THR A 1 188 ? 7.701 -21.768 29.867 1.00 33.06 188 THR A N 1
ATOM 1452 C CA . THR A 1 188 ? 6.678 -22.742 30.255 1.00 33.06 188 THR A CA 1
ATOM 1453 C C . THR A 1 188 ? 5.428 -22.061 30.832 1.00 33.06 188 THR A C 1
ATOM 1455 O O . THR A 1 188 ? 5.533 -21.346 31.827 1.00 33.06 188 THR A O 1
ATOM 1458 N N . ASN A 1 189 ? 4.247 -22.326 30.263 1.00 32.50 189 ASN A N 1
ATOM 1459 C CA . ASN A 1 189 ? 2.965 -21.860 30.800 1.00 32.50 189 ASN A CA 1
ATOM 1460 C C . ASN A 1 189 ? 2.497 -22.747 31.966 1.00 32.50 189 ASN A C 1
ATOM 1462 O O . ASN A 1 189 ? 2.102 -23.894 31.758 1.00 32.50 189 ASN A O 1
ATOM 1466 N N . SER A 1 190 ? 2.467 -22.184 33.175 1.00 31.31 190 SER A N 1
ATOM 1467 C CA . SER A 1 190 ? 1.589 -22.659 34.246 1.00 31.31 190 SER A CA 1
ATOM 1468 C C . SER A 1 190 ? 0.207 -22.043 34.044 1.00 31.31 190 SER A C 1
ATOM 1470 O O . SER A 1 190 ? 0.059 -20.824 34.004 1.00 31.31 190 SER A O 1
ATOM 1472 N N . ALA A 1 191 ? -0.801 -22.897 33.889 1.00 31.75 191 ALA A N 1
ATOM 1473 C CA . ALA A 1 191 ? -2.192 -22.503 33.741 1.00 31.75 191 ALA A CA 1
ATOM 1474 C C . ALA A 1 191 ? -2.688 -21.735 34.980 1.00 31.75 191 ALA A C 1
ATOM 1476 O O . ALA A 1 191 ? -2.640 -22.256 36.093 1.00 31.75 191 ALA A O 1
ATOM 1477 N N . ILE A 1 192 ? -3.221 -20.528 34.781 1.00 31.91 192 ILE A N 1
ATOM 1478 C CA . ILE A 1 192 ? -4.055 -19.842 35.773 1.00 31.91 192 ILE A CA 1
ATOM 1479 C C . ILE A 1 192 ? -5.496 -19.918 35.269 1.00 31.91 192 ILE A C 1
ATOM 1481 O O . ILE A 1 192 ? -5.905 -19.175 34.380 1.00 31.91 192 ILE A O 1
ATOM 1485 N N . SER A 1 193 ? -6.270 -20.853 35.823 1.00 31.34 193 SER A N 1
ATOM 1486 C CA . SER A 1 193 ? -7.721 -20.895 35.657 1.00 31.34 193 SER A CA 1
ATOM 1487 C C . SER A 1 193 ? -8.366 -19.892 36.618 1.00 31.34 193 SER A C 1
ATOM 1489 O O . SER A 1 193 ? -8.525 -20.176 37.805 1.00 31.34 193 SER A O 1
ATOM 1491 N N . GLY A 1 194 ? -8.731 -18.712 36.123 1.00 27.69 194 GLY A N 1
ATOM 1492 C CA . GLY A 1 194 ? -9.574 -17.761 36.849 1.00 27.69 194 GLY A CA 1
ATOM 1493 C C . GLY A 1 194 ? -11.036 -17.935 36.447 1.00 27.69 194 GLY A C 1
ATOM 1494 O O . GLY A 1 194 ? -11.456 -17.426 35.414 1.00 27.69 194 GLY A O 1
ATOM 1495 N N . SER A 1 195 ? -11.820 -18.666 37.238 1.00 30.52 195 SER A N 1
ATOM 1496 C CA . SER A 1 195 ? -13.273 -18.760 37.066 1.00 30.52 195 SER A CA 1
ATOM 1497 C C . SER A 1 195 ? -13.947 -17.493 37.601 1.00 30.52 195 SER A C 1
ATOM 1499 O O . SER A 1 195 ? -14.013 -17.301 38.815 1.00 30.52 195 SER A O 1
ATOM 1501 N N . TYR A 1 196 ? -14.470 -16.640 36.720 1.00 29.05 196 TYR A N 1
ATOM 1502 C CA . TYR A 1 196 ? -15.335 -15.525 37.112 1.00 29.05 196 TYR A CA 1
ATOM 1503 C C . TYR A 1 196 ? -16.791 -16.008 37.140 1.00 29.05 196 TYR A C 1
ATOM 1505 O O . TYR A 1 196 ? -17.383 -16.293 36.101 1.00 29.05 196 TYR A O 1
ATOM 1513 N N . ALA A 1 197 ? -17.365 -16.135 38.338 1.00 32.84 197 ALA A N 1
ATOM 1514 C CA . ALA A 1 197 ? -18.792 -16.382 38.529 1.00 32.84 197 ALA A CA 1
ATOM 1515 C C . ALA A 1 197 ? -19.505 -15.041 38.794 1.00 32.84 197 ALA A C 1
ATOM 1517 O O . ALA A 1 197 ? -19.068 -14.296 39.674 1.00 32.84 197 ALA A O 1
ATOM 1518 N N . PRO A 1 198 ? -20.598 -14.708 38.085 1.00 32.53 198 PRO A N 1
ATOM 1519 C CA . PRO A 1 198 ? -21.326 -13.469 38.327 1.00 32.53 198 PRO A CA 1
ATOM 1520 C C . PRO A 1 198 ? -22.160 -13.587 39.611 1.00 32.53 198 PRO A C 1
ATOM 1522 O O . PRO A 1 198 ? -23.115 -14.364 39.683 1.00 32.53 198 PRO A O 1
ATOM 1525 N N . GLN A 1 199 ? -21.810 -12.810 40.638 1.00 32.47 199 GLN A N 1
ATOM 1526 C CA . GLN A 1 199 ? -22.644 -12.662 41.831 1.00 32.47 199 GLN A CA 1
ATOM 1527 C C . GLN A 1 199 ? -23.854 -11.774 41.507 1.00 32.47 199 GLN A C 1
ATOM 1529 O O . GLN A 1 199 ? -23.710 -10.624 41.099 1.00 32.47 199 GLN A O 1
ATOM 1534 N N . ARG A 1 200 ? -25.063 -12.320 41.686 1.00 33.41 200 ARG A N 1
ATOM 1535 C CA . ARG A 1 200 ? -26.320 -11.558 41.632 1.00 33.41 200 ARG A CA 1
ATOM 1536 C C . ARG A 1 200 ? -26.427 -10.644 42.862 1.00 33.41 200 ARG A C 1
ATOM 1538 O O . ARG A 1 200 ? -26.156 -11.118 43.966 1.00 33.41 200 ARG A O 1
ATOM 1545 N N . PRO A 1 201 ? -26.902 -9.396 42.729 1.00 36.41 201 PRO A N 1
ATOM 1546 C CA . PRO A 1 201 ? -27.214 -8.572 43.886 1.00 36.41 201 PRO A CA 1
ATOM 1547 C C . PRO A 1 201 ? -28.518 -9.062 44.536 1.00 36.41 201 PRO A C 1
ATOM 1549 O O . PRO A 1 201 ? -29.568 -9.116 43.896 1.00 36.41 201 PRO A O 1
ATOM 1552 N N . ALA A 1 202 ? -28.452 -9.431 45.816 1.00 37.31 202 ALA A N 1
ATOM 1553 C CA . ALA A 1 202 ? -29.626 -9.671 46.648 1.00 37.31 202 ALA A CA 1
ATOM 1554 C C . ALA A 1 202 ? -30.163 -8.320 47.150 1.00 37.31 202 ALA A C 1
ATOM 1556 O O . ALA A 1 202 ? -29.514 -7.645 47.947 1.00 37.31 202 ALA A O 1
ATOM 1557 N N . GLY A 1 203 ? -31.337 -7.918 46.661 1.00 36.66 203 GLY A N 1
ATOM 1558 C CA . GLY A 1 203 ? -32.046 -6.719 47.099 1.00 36.66 203 GLY A CA 1
ATOM 1559 C C . GLY A 1 203 ? -33.381 -7.047 47.773 1.00 36.66 203 GLY A C 1
ATOM 1560 O O . GLY A 1 203 ? -34.171 -7.816 47.234 1.00 36.66 203 GLY A O 1
ATOM 1561 N N . GLY A 1 204 ? -33.629 -6.383 48.909 1.00 35.22 204 GLY A N 1
ATOM 1562 C CA . GLY A 1 204 ? -34.946 -6.164 49.529 1.00 35.22 204 GLY A CA 1
ATOM 1563 C C . GLY A 1 204 ? -35.254 -7.061 50.736 1.00 35.22 204 GLY A C 1
ATOM 1564 O O . GLY A 1 204 ? -34.988 -8.251 50.711 1.00 35.22 204 GLY A O 1
ATOM 1565 N N . MET A 1 205 ? -35.842 -6.596 51.839 1.00 39.12 205 MET A N 1
ATOM 1566 C CA . MET A 1 205 ? -36.328 -5.273 52.242 1.00 39.12 205 MET A CA 1
ATOM 1567 C C . MET A 1 205 ? -36.584 -5.344 53.762 1.00 39.12 205 MET A C 1
ATOM 1569 O O . MET A 1 205 ? -37.083 -6.353 54.258 1.00 39.12 205 MET A O 1
ATOM 1573 N N . ARG A 1 206 ? -36.252 -4.283 54.508 1.00 37.88 206 ARG A N 1
ATOM 1574 C CA . ARG A 1 206 ? -36.642 -4.123 55.920 1.00 37.88 206 ARG A CA 1
ATOM 1575 C C . ARG A 1 206 ? -38.113 -3.715 55.987 1.00 37.88 206 ARG A C 1
ATOM 1577 O O . ARG A 1 206 ? -38.483 -2.718 55.379 1.00 37.88 206 ARG A O 1
ATOM 1584 N N . GLY A 1 207 ? -38.912 -4.443 56.762 1.00 34.50 207 GLY A N 1
ATOM 1585 C CA . GLY A 1 207 ? -40.221 -3.985 57.221 1.00 34.50 207 GLY A CA 1
ATOM 1586 C C . GLY A 1 207 ? -40.071 -3.117 58.470 1.00 34.50 207 GLY A C 1
ATOM 1587 O O . GLY A 1 207 ? -39.467 -3.548 59.452 1.00 34.50 207 GLY A O 1
ATOM 1588 N N . ALA A 1 208 ? -40.614 -1.903 58.432 1.00 33.69 208 ALA A N 1
ATOM 1589 C CA . ALA A 1 208 ? -40.904 -1.109 59.617 1.00 33.69 208 ALA A CA 1
ATOM 1590 C C . ALA A 1 208 ? -42.137 -0.233 59.354 1.00 33.69 208 ALA A C 1
ATOM 1592 O O . ALA A 1 208 ? -42.092 0.634 58.482 1.00 33.69 208 ALA A O 1
ATOM 1593 N N . ARG A 1 209 ? -43.139 -0.445 60.218 1.00 36.19 209 ARG A N 1
ATOM 1594 C CA . ARG A 1 209 ? -44.461 0.193 60.357 1.00 36.19 209 ARG A CA 1
ATOM 1595 C C . ARG A 1 209 ? -45.585 -0.394 59.516 1.00 36.19 209 ARG A C 1
ATOM 1597 O O . ARG A 1 209 ? -45.535 -0.291 58.277 1.00 36.19 209 ARG A O 1
#

InterPro domains:
  IPR000719 Protein kinase domain [PF00069] (2-107)
  IPR000719 Protein kinase domain [PS50011] (1-107)
  IPR000719 Protein kinase domain [SM00220] (3-107)
  IPR000961 AGC-kinase, C-terminal [PS51285] (108-179)
  IPR000961 AGC-kinase, C-terminal [SM00133] (108-171)
  IPR011009 Protein kinase-like domain superfamily [SSF56112] (5-186)
  IPR017892 Protein kinase, C-terminal [PF00433] (128-169)

Foldseek 3Di:
DPPPDWDQDQDDDLLLFALCNLVRHTDDCLSVLSSVLQVLLCVVPVHGQQDDPDSVSSNVCLNDNDRDDDPPDDPLNVVLSCQSSDNPSCSHQQVVHCVSVCPRPVNVVDPPVCVVVVVDDDPDDDDDPDPPDPVVDDPVVVVDDPDDDDPVDPDDDPVVVVVCVPVDDDDDVVVVVVVVVVVPPDDDDDDDDDDDDDDDDDDDDDDDD

pLDDT: mean 83.0, std 22.27, range [27.69, 98.62]

Sequence (209 aa):
MKEGNKTNTFCGTPEYLAPEVLIGQGYTKSVDWWTLGILLYEMLSGLPPFYDENTNIMYRKILQDELKFGDDMSPDAINLLSKLLNRDSAARLGANGAQEIKSHPFFAEVDWRKLMGRKYAPPFRPNVASATDTSNFDEEFTAEAPTDSLAETSQLSDAVQQQFQGFTYQATEAIAGSIAAGSMMGGTNSAISGSYAPQRPAGGMRGAR

Secondary structure (DSSP, 8-state):
--TT--B----S-GGG--HHHHTT--B-THHHHHHHHHHHHHHHHSS-TT--SSHHHHHHHHHHPPPP--TTS-HHHHHHHHHHT-SSTTTSTTTT-HHHHHTSGGGTT--HHHHHTT-SPPS------STT--TTS-HHHHTS-------S-----HHHHGGGTT------HHHHHHHHTTT-SS------------PPP--------

Organism: Batrachochytrium dendrobatidis (strain JEL423) (NCBI:txid403673)

Radius of gyration: 25.48 Å; chains: 1; bounding box: 65×45×77 Å